Protein AF-A0A518D118-F1 (afdb_monomer)

Sequence (179 aa):
MVEEAKLERSESGLRPAGAGWFVVNLAEAHWNSCEGAGRWCSFEGTAAEARFGEVGINVHVLEPGERNCQYHAEDAQESFLVLSGSCTLIVEGAERALVAGDFFHCPAWTRHVLVGSGTGPCAIVMVGARRPEIEIDYPVDRVALSHGAGVTQRTSDPKVAYADFPAVVPAPSPWPLAD

Mean predicted aligned error: 2.88 Å

pLDDT: mean 96.74, std 4.05, range [57.34, 98.88]

Foldseek 3Di:
DFDEFDWDDDPAATAGPAAGHYDDDLQHAWKKDFVLQAMKGQSADPDPRRDDAWKTKMKGKAFALRKNAAFKFKQWWKKKAWQAAWKWKQWPLDTDIDGHGDIDTGHGRITIIIGGHDHGMIIMMMMITDDPDMFMKFDDHPSCVVSVRGDPDIDRDVCNGCVPTGDMDIDYRCPPPDD

Nearest PDB structures (foldseek):
  7zvm-assembly1_A-2  TM=7.645E-01  e=6.641E-06  Thermococcus barophilus
  5fpz-assembly1_A-2  TM=7.756E-01  e=2.914E-05  Yersinia enterocolitica subsp. enterocolitica 8081
  4e2q-assembly1_B  TM=7.833E-01  e=5.039E-05  Arabidopsis thaliana
  1sfn-assembly1_A  TM=8.884E-01  e=2.907E-04  Deinococcus radiodurans
  5fpx-assembly1_A  TM=7.278E-01  e=4.047E-05  Yersinia enterocolitica subsp. enterocolitica 8081

Structure (mmCIF, N/CA/C/O backbone):
data_AF-A0A518D118-F1
#
_entry.id   AF-A0A518D118-F1
#
loop_
_atom_site.group_PDB
_atom_site.id
_atom_site.type_symbol
_atom_site.label_atom_id
_atom_site.label_alt_id
_atom_site.label_comp_id
_atom_site.label_asym_id
_atom_site.label_entity_id
_atom_site.label_seq_id
_atom_site.pdbx_PDB_ins_code
_atom_site.Cartn_x
_atom_site.Cartn_y
_atom_site.Cartn_z
_atom_site.occupancy
_atom_site.B_iso_or_equiv
_atom_site.auth_seq_id
_atom_site.auth_comp_id
_atom_site.auth_asym_id
_atom_site.auth_atom_id
_atom_site.pdbx_PDB_model_num
ATOM 1 N N . MET A 1 1 ? 16.116 -14.759 -25.331 1.00 86.94 1 MET A N 1
ATOM 2 C CA . MET A 1 1 ? 15.825 -15.027 -23.905 1.00 86.94 1 MET A CA 1
ATOM 3 C C . MET A 1 1 ? 15.399 -13.709 -23.277 1.00 86.94 1 MET A C 1
ATOM 5 O O . MET A 1 1 ? 15.656 -12.685 -23.896 1.00 86.94 1 MET A O 1
ATOM 9 N N . VAL A 1 2 ? 14.699 -13.712 -22.142 1.00 92.56 2 VAL A N 1
ATOM 10 C CA . VAL A 1 2 ? 14.400 -12.453 -21.436 1.00 92.56 2 VAL A CA 1
ATOM 11 C C . VAL A 1 2 ? 15.641 -12.067 -20.633 1.00 92.56 2 VAL A C 1
ATOM 13 O O . VAL A 1 2 ? 16.206 -12.922 -19.953 1.00 92.56 2 VAL A O 1
ATOM 16 N N . GLU A 1 3 ? 16.085 -10.819 -20.755 1.00 96.88 3 GLU A N 1
ATOM 17 C CA . GLU A 1 3 ? 17.286 -10.309 -20.081 1.00 96.88 3 GLU A CA 1
ATOM 18 C C . GLU A 1 3 ? 17.018 -9.996 -18.601 1.00 96.88 3 GLU A C 1
ATOM 20 O O . GLU A 1 3 ? 15.898 -9.630 -18.227 1.00 96.88 3 GLU A O 1
ATOM 25 N N . GLU A 1 4 ? 18.054 -10.135 -17.771 1.00 97.81 4 GLU A N 1
ATOM 26 C CA . GLU A 1 4 ? 18.021 -9.721 -16.365 1.00 97.81 4 GLU A CA 1
ATOM 27 C C . GLU A 1 4 ? 18.167 -8.195 -16.267 1.00 97.81 4 GLU A C 1
ATOM 29 O O . GLU A 1 4 ? 19.096 -7.605 -16.828 1.00 97.81 4 GLU A O 1
ATOM 34 N N . ALA A 1 5 ? 17.259 -7.541 -15.547 1.00 97.56 5 ALA A N 1
ATOM 35 C CA . ALA A 1 5 ? 17.338 -6.119 -15.266 1.00 97.56 5 ALA A CA 1
ATOM 36 C C . ALA A 1 5 ? 18.444 -5.849 -14.240 1.00 97.56 5 ALA A C 1
ATOM 38 O O . ALA A 1 5 ? 18.490 -6.437 -13.159 1.00 97.56 5 ALA A O 1
ATOM 39 N N . LYS A 1 6 ? 19.313 -4.881 -14.538 1.00 97.38 6 LYS A N 1
ATOM 40 C CA . LYS A 1 6 ? 20.298 -4.396 -13.568 1.00 97.38 6 LYS A CA 1
ATOM 41 C C . LYS A 1 6 ? 19.585 -3.709 -12.400 1.00 97.38 6 LYS A C 1
ATOM 43 O O . LYS A 1 6 ? 18.767 -2.817 -12.619 1.00 97.38 6 LYS A O 1
ATOM 48 N N . LEU A 1 7 ? 19.966 -4.051 -11.170 1.00 98.25 7 LEU A N 1
ATOM 49 C CA . LEU A 1 7 ? 19.567 -3.297 -9.982 1.00 98.25 7 LEU A CA 1
ATOM 50 C C . LEU A 1 7 ? 20.497 -2.099 -9.759 1.00 98.25 7 LEU A C 1
ATOM 52 O O . LEU A 1 7 ? 21.722 -2.204 -9.870 1.00 98.25 7 LEU A O 1
ATOM 56 N N . GLU A 1 8 ? 19.912 -0.959 -9.409 1.00 97.25 8 GLU A N 1
ATOM 57 C CA . GLU A 1 8 ? 20.628 0.241 -8.988 1.00 97.25 8 GLU A CA 1
ATOM 58 C C . GLU A 1 8 ? 20.360 0.564 -7.517 1.00 97.25 8 GLU A C 1
ATOM 60 O O . GLU A 1 8 ? 19.281 0.309 -6.981 1.00 97.25 8 GLU A O 1
ATOM 65 N N . ARG A 1 9 ? 21.370 1.138 -6.859 1.00 97.50 9 ARG A N 1
ATOM 66 C CA . ARG A 1 9 ? 21.279 1.616 -5.479 1.00 97.50 9 ARG A CA 1
ATOM 67 C C . ARG A 1 9 ? 20.678 3.022 -5.476 1.00 97.50 9 ARG A C 1
ATOM 69 O O . ARG A 1 9 ? 21.292 3.954 -5.984 1.00 97.50 9 ARG A O 1
ATOM 76 N N . SER A 1 10 ? 19.513 3.156 -4.860 1.00 94.62 10 SER A N 1
ATOM 77 C CA . SER A 1 10 ? 18.932 4.431 -4.431 1.00 94.62 10 SER A CA 1
ATOM 78 C C . SER A 1 10 ? 19.362 4.768 -2.996 1.00 94.62 10 SER A C 1
ATOM 80 O O . SER A 1 10 ? 20.057 3.984 -2.347 1.00 94.62 10 SER A O 1
ATOM 82 N N . GLU A 1 11 ? 18.916 5.906 -2.466 1.00 94.06 11 GLU A N 1
ATOM 83 C CA . GLU A 1 11 ? 19.184 6.288 -1.073 1.00 94.06 11 GLU A CA 1
ATOM 84 C C . GLU A 1 11 ? 18.588 5.325 -0.031 1.00 94.06 11 GLU A C 1
ATOM 86 O O . GLU A 1 11 ? 19.129 5.208 1.066 1.00 94.06 11 GLU A O 1
ATOM 91 N N . SER A 1 12 ? 17.518 4.604 -0.381 1.00 97.00 12 SER A N 1
ATOM 92 C CA . SER A 1 12 ? 16.770 3.737 0.536 1.00 97.00 12 SER A CA 1
ATOM 93 C C . SER A 1 12 ? 16.665 2.276 0.085 1.00 97.00 12 SER A C 1
ATOM 95 O O . SER A 1 12 ? 15.811 1.544 0.578 1.00 97.00 12 SER A O 1
ATOM 97 N N . GLY A 1 13 ? 17.527 1.833 -0.839 1.00 97.81 13 GLY A N 1
ATOM 98 C CA . GLY A 1 13 ? 17.620 0.426 -1.250 1.00 97.81 13 GLY A CA 1
ATOM 99 C C . GLY A 1 13 ? 17.791 0.212 -2.753 1.00 97.81 13 GLY A C 1
ATOM 100 O O . GLY A 1 13 ? 18.104 1.138 -3.503 1.00 97.81 13 GLY A O 1
ATOM 101 N N . LEU A 1 14 ? 17.631 -1.030 -3.194 1.00 98.44 14 LEU A N 1
ATOM 102 C CA . LEU A 1 14 ? 17.787 -1.481 -4.573 1.00 98.44 14 LEU A CA 1
ATOM 103 C C . LEU A 1 14 ? 16.463 -1.411 -5.342 1.00 98.44 14 LEU A C 1
ATOM 105 O O . LEU A 1 14 ? 15.411 -1.780 -4.825 1.00 98.44 14 LEU A O 1
ATOM 109 N N . ARG A 1 15 ? 16.525 -0.989 -6.603 1.00 97.62 15 ARG A N 1
ATOM 110 C CA . ARG A 1 15 ? 15.390 -1.000 -7.541 1.00 97.62 15 ARG A CA 1
ATOM 111 C C . ARG A 1 15 ? 15.872 -1.337 -8.957 1.00 97.62 15 ARG A C 1
ATOM 113 O O . ARG A 1 15 ? 17.053 -1.110 -9.241 1.00 97.62 15 ARG A O 1
ATOM 120 N N . PRO A 1 16 ? 15.022 -1.874 -9.846 1.00 97.75 16 PRO A N 1
ATOM 121 C CA . PRO A 1 16 ? 15.407 -2.123 -11.232 1.00 97.75 16 PRO A CA 1
ATOM 122 C C . PRO A 1 16 ? 15.686 -0.808 -11.970 1.00 97.75 16 PRO A C 1
ATOM 124 O O . PRO A 1 16 ? 14.936 0.160 -11.851 1.00 97.75 16 PRO A O 1
ATOM 127 N N . ALA A 1 17 ? 16.768 -0.778 -12.748 1.00 96.19 17 ALA A N 1
ATOM 128 C CA . ALA A 1 17 ? 17.150 0.378 -13.559 1.00 96.19 17 ALA A CA 1
ATOM 129 C C . ALA A 1 17 ? 16.385 0.459 -14.895 1.00 96.19 17 ALA A C 1
ATOM 131 O O . ALA A 1 17 ? 16.408 1.498 -15.548 1.00 96.19 17 ALA A O 1
ATOM 132 N N . GLY A 1 18 ? 15.728 -0.626 -15.317 1.00 95.38 18 GLY A N 1
ATOM 133 C CA . GLY A 1 18 ? 15.019 -0.710 -16.592 1.00 95.38 18 GLY A CA 1
ATOM 134 C C . GLY A 1 18 ? 14.241 -2.018 -16.744 1.00 95.38 18 GLY A C 1
ATOM 135 O O . GLY A 1 18 ? 13.994 -2.715 -15.759 1.00 95.38 18 GLY A O 1
ATOM 136 N N . ALA A 1 19 ? 13.879 -2.354 -17.982 1.00 94.31 19 ALA A N 1
ATOM 137 C CA . ALA A 1 19 ? 13.165 -3.588 -18.308 1.00 94.31 19 ALA A CA 1
ATOM 138 C C . ALA A 1 19 ? 13.999 -4.857 -18.042 1.00 94.31 19 ALA A C 1
ATOM 140 O O . ALA A 1 19 ? 15.225 -4.842 -18.149 1.00 94.31 19 ALA A O 1
ATOM 141 N N . GLY A 1 20 ? 13.314 -5.972 -17.774 1.00 95.62 20 GLY A N 1
ATOM 142 C CA . GLY A 1 20 ? 13.911 -7.297 -17.568 1.00 95.62 20 GLY A CA 1
ATOM 143 C C . GLY A 1 20 ? 13.367 -7.998 -16.321 1.00 95.62 20 GLY A C 1
ATOM 144 O O . GLY A 1 20 ? 12.554 -7.435 -15.589 1.00 95.62 20 GLY A O 1
ATOM 145 N N . TRP A 1 21 ? 13.800 -9.237 -16.083 1.00 97.12 21 TRP A N 1
ATOM 146 C CA . TRP A 1 21 ? 13.509 -9.950 -14.829 1.00 97.12 21 TRP A CA 1
ATOM 147 C C . TRP A 1 21 ? 14.574 -9.633 -13.774 1.00 97.12 21 TRP A C 1
ATOM 149 O O . TRP A 1 21 ? 15.698 -9.309 -14.124 1.00 97.12 21 TRP A O 1
ATOM 159 N N . PHE A 1 22 ? 14.253 -9.718 -12.485 1.00 97.75 22 PHE A N 1
ATOM 160 C CA . PHE A 1 22 ? 15.230 -9.529 -11.407 1.00 97.75 22 PHE A CA 1
ATOM 161 C C . PHE A 1 22 ? 14.800 -10.277 -10.145 1.00 97.75 22 PHE A C 1
ATOM 163 O O . PHE A 1 22 ? 13.640 -10.665 -10.001 1.00 97.75 22 PHE A O 1
ATOM 170 N N . VAL A 1 23 ? 15.736 -10.443 -9.212 1.00 98.19 23 VAL A N 1
ATOM 171 C CA . VAL A 1 23 ? 15.472 -10.922 -7.852 1.00 98.19 23 VAL A CA 1
ATOM 172 C C . VAL A 1 23 ? 16.015 -9.889 -6.871 1.00 98.19 23 VAL A C 1
ATOM 174 O O . VAL A 1 23 ? 17.173 -9.494 -6.964 1.00 98.19 23 VAL A O 1
ATOM 177 N N . VAL A 1 24 ? 15.187 -9.452 -5.923 1.00 98.19 24 VAL A N 1
ATOM 178 C CA . VAL A 1 24 ? 15.598 -8.541 -4.848 1.00 98.19 24 VAL A CA 1
ATOM 179 C C . VAL A 1 24 ? 14.969 -8.985 -3.533 1.00 98.19 24 VAL A C 1
ATOM 181 O O . VAL A 1 24 ? 13.802 -9.376 -3.493 1.00 98.19 24 VAL A O 1
ATOM 184 N N . ASN A 1 25 ? 15.746 -8.956 -2.450 1.00 98.06 25 ASN A N 1
ATOM 185 C CA . ASN A 1 25 ? 15.221 -9.216 -1.118 1.00 98.06 25 ASN A CA 1
ATOM 186 C C . ASN A 1 25 ? 14.500 -7.971 -0.586 1.00 98.06 25 ASN A C 1
ATOM 188 O O . ASN A 1 25 ? 14.975 -6.851 -0.761 1.00 98.06 25 ASN A O 1
ATOM 192 N N . LEU A 1 26 ? 13.389 -8.162 0.123 1.00 97.50 26 LEU A N 1
ATOM 193 C CA . LEU A 1 26 ? 12.610 -7.072 0.708 1.00 97.50 26 LEU A CA 1
ATOM 194 C C . LEU A 1 26 ? 13.428 -6.194 1.682 1.00 97.50 26 LEU A C 1
ATOM 196 O O . LEU A 1 26 ? 13.213 -4.985 1.739 1.00 97.50 26 LEU A O 1
ATOM 200 N N . ALA A 1 27 ? 14.407 -6.783 2.381 1.00 97.75 27 ALA A N 1
ATOM 201 C CA . ALA A 1 27 ? 15.338 -6.075 3.261 1.00 97.75 27 ALA A CA 1
ATOM 202 C C . ALA A 1 27 ? 16.306 -5.142 2.512 1.00 97.75 27 ALA A C 1
ATOM 204 O O . ALA A 1 27 ? 16.834 -4.198 3.097 1.00 97.75 27 ALA A O 1
ATOM 205 N N . GLU A 1 28 ? 16.552 -5.407 1.228 1.00 98.31 28 GLU A N 1
ATOM 206 C CA . GLU A 1 28 ? 17.493 -4.656 0.393 1.00 98.31 28 GLU A CA 1
ATOM 207 C C . GLU A 1 28 ? 16.798 -3.747 -0.622 1.00 98.31 28 GLU A C 1
ATOM 209 O O . GLU A 1 28 ? 17.456 -2.881 -1.195 1.00 98.31 28 GLU A O 1
ATOM 214 N N . ALA A 1 29 ? 15.502 -3.948 -0.873 1.00 98.38 29 ALA A N 1
ATOM 215 C CA . ALA A 1 29 ? 14.725 -3.209 -1.860 1.00 98.38 29 ALA A CA 1
ATOM 216 C C . ALA A 1 29 ? 14.533 -1.734 -1.468 1.00 98.38 29 ALA A C 1
ATOM 218 O O . ALA A 1 29 ? 14.679 -1.363 -0.310 1.00 98.38 29 ALA A O 1
ATOM 219 N N . HIS A 1 30 ? 14.227 -0.879 -2.442 1.00 98.38 30 HIS A N 1
ATOM 220 C CA . HIS A 1 30 ? 13.909 0.530 -2.217 1.00 98.38 30 HIS A CA 1
ATOM 221 C C . HIS A 1 30 ? 12.557 0.689 -1.510 1.00 98.38 30 HIS A C 1
ATOM 223 O O . HIS A 1 30 ? 11.552 0.125 -1.951 1.00 98.38 30 HIS A O 1
ATOM 229 N N . TRP A 1 31 ? 12.530 1.517 -0.466 1.00 98.56 31 TRP A N 1
ATOM 230 C CA . TRP A 1 31 ? 11.329 1.833 0.305 1.00 98.56 31 TRP A CA 1
ATOM 231 C C . TRP A 1 31 ? 11.042 3.332 0.337 1.00 98.56 31 TRP A C 1
ATOM 233 O O . TRP A 1 31 ? 11.952 4.170 0.382 1.00 98.56 31 TRP A O 1
ATOM 243 N N . ASN A 1 32 ? 9.751 3.641 0.386 1.00 98.25 32 ASN A N 1
ATOM 244 C CA . ASN A 1 32 ? 9.210 4.970 0.628 1.00 98.25 32 ASN A CA 1
ATOM 245 C C . ASN A 1 32 ? 8.372 4.966 1.906 1.00 98.25 32 ASN A C 1
ATOM 247 O O . ASN A 1 32 ? 7.924 3.916 2.362 1.00 98.25 32 ASN A O 1
ATOM 251 N N . SER A 1 33 ? 8.156 6.146 2.470 1.00 98.06 33 SER A N 1
ATOM 252 C CA . SER A 1 33 ? 7.261 6.376 3.597 1.00 98.06 33 SER A CA 1
ATOM 253 C C . SER A 1 33 ? 6.492 7.677 3.432 1.00 98.06 33 SER A C 1
ATOM 255 O O . SER A 1 33 ? 6.959 8.607 2.771 1.00 98.06 33 SER A O 1
ATOM 257 N N . CYS A 1 34 ? 5.330 7.745 4.064 1.00 97.75 34 CYS A N 1
ATOM 258 C CA . CYS A 1 34 ? 4.539 8.956 4.210 1.00 97.75 34 CYS A CA 1
ATOM 259 C C . CYS A 1 34 ? 3.998 8.970 5.641 1.00 97.75 34 CYS A C 1
ATOM 261 O O . CYS A 1 34 ? 3.492 7.956 6.121 1.00 97.75 34 CYS A O 1
ATOM 263 N N . GLU A 1 35 ? 4.143 10.094 6.341 1.00 97.06 35 GLU A N 1
ATOM 264 C CA . GLU A 1 35 ? 3.687 10.214 7.727 1.00 97.06 35 GLU A CA 1
ATOM 265 C C . GLU A 1 35 ? 2.180 9.916 7.838 1.00 97.06 35 GLU A C 1
ATOM 267 O O . GLU A 1 35 ? 1.360 10.505 7.132 1.00 97.06 35 GLU A O 1
ATOM 272 N N . GLY A 1 36 ? 1.812 8.974 8.714 1.00 96.69 36 GLY A N 1
ATOM 273 C CA . GLY A 1 36 ? 0.426 8.534 8.897 1.00 96.69 36 GLY A CA 1
ATOM 274 C C . GLY A 1 36 ? -0.074 7.549 7.834 1.00 96.69 36 GLY A C 1
ATOM 275 O O . GLY A 1 36 ? -1.228 7.116 7.906 1.00 96.69 36 GLY A O 1
ATOM 276 N N . ALA A 1 37 ? 0.774 7.193 6.867 1.00 97.38 37 ALA A N 1
ATOM 277 C CA . ALA A 1 37 ? 0.481 6.223 5.823 1.00 97.38 37 ALA A CA 1
ATOM 278 C C . ALA A 1 37 ? 1.566 5.144 5.671 1.00 97.38 37 ALA A C 1
ATOM 280 O O . ALA A 1 37 ? 1.647 4.482 4.637 1.00 97.38 37 ALA A O 1
ATOM 281 N N . GLY A 1 38 ? 2.395 4.945 6.697 1.00 97.56 38 GLY A N 1
ATOM 282 C CA . GLY A 1 38 ? 3.350 3.848 6.779 1.00 97.56 38 GLY A CA 1
ATOM 283 C C . GLY A 1 38 ? 4.458 3.883 5.734 1.00 97.56 38 GLY A C 1
ATOM 284 O O . GLY A 1 38 ? 4.838 4.932 5.201 1.00 97.56 38 GLY A O 1
ATOM 285 N N . ARG A 1 39 ? 5.022 2.701 5.472 1.00 98.38 39 ARG A N 1
ATOM 286 C CA . ARG A 1 39 ? 6.124 2.490 4.524 1.00 98.38 39 ARG A CA 1
ATOM 287 C C . ARG A 1 39 ? 5.742 1.457 3.484 1.00 98.38 39 ARG A C 1
ATOM 289 O O . ARG A 1 39 ? 5.098 0.473 3.823 1.00 98.38 39 ARG A O 1
ATOM 296 N N . TRP A 1 40 ? 6.197 1.614 2.248 1.00 98.62 40 TRP A N 1
ATOM 297 C CA . TRP A 1 40 ? 5.943 0.622 1.206 1.00 98.62 40 TRP A CA 1
ATOM 298 C C . TRP A 1 40 ? 7.121 0.426 0.256 1.00 98.62 40 TRP A C 1
ATOM 300 O O . TRP A 1 40 ? 7.922 1.333 0.007 1.00 98.62 40 TRP A O 1
ATOM 310 N N . CYS A 1 41 ? 7.186 -0.777 -0.305 1.00 98.50 41 CYS A N 1
ATOM 311 C CA . CYS A 1 41 ? 8.082 -1.158 -1.386 1.00 98.50 41 CYS A CA 1
ATOM 312 C C . CYS A 1 41 ? 7.245 -1.629 -2.579 1.00 98.50 41 CYS A C 1
ATOM 314 O O . CYS A 1 41 ? 6.539 -2.630 -2.472 1.00 98.50 41 CYS A O 1
ATOM 316 N N . SER A 1 42 ? 7.319 -0.920 -3.710 1.00 97.50 42 SER A N 1
ATOM 317 C CA . SER A 1 42 ? 6.616 -1.286 -4.952 1.00 97.50 42 SER A CA 1
ATOM 318 C C . SER A 1 42 ? 7.415 -2.214 -5.866 1.00 97.50 42 SER A C 1
ATOM 320 O O . SER A 1 42 ? 6.903 -2.627 -6.899 1.00 97.50 42 SER A O 1
ATOM 322 N N . PHE A 1 43 ? 8.686 -2.481 -5.544 1.00 97.81 43 PHE A N 1
ATOM 323 C CA . PHE A 1 43 ? 9.658 -3.188 -6.395 1.00 97.81 43 PHE A CA 1
ATOM 324 C C . PHE A 1 43 ? 9.932 -2.550 -7.777 1.00 97.81 43 PHE A C 1
ATOM 326 O O . PHE A 1 43 ? 10.822 -3.013 -8.487 1.00 97.81 43 PHE A O 1
ATOM 333 N N . GLU A 1 44 ? 9.218 -1.487 -8.158 1.00 97.00 44 GLU A N 1
ATOM 334 C CA . GLU A 1 44 ? 9.361 -0.784 -9.437 1.00 97.00 44 GLU A CA 1
ATOM 335 C C . GLU A 1 44 ? 10.526 0.224 -9.418 1.00 97.00 44 GLU A C 1
ATOM 337 O O . GLU A 1 44 ? 10.905 0.777 -8.380 1.00 97.00 44 GLU A O 1
ATOM 342 N N . GLY A 1 45 ? 11.086 0.488 -10.600 1.00 94.50 45 GLY A N 1
ATOM 343 C CA . GLY A 1 45 ? 12.056 1.561 -10.822 1.00 94.50 45 GLY A CA 1
ATOM 344 C C . GLY A 1 45 ? 11.392 2.890 -11.197 1.00 94.50 45 GLY A C 1
ATOM 345 O O . GLY A 1 45 ? 10.183 2.976 -11.394 1.00 94.50 45 GLY A O 1
ATOM 346 N N . THR A 1 46 ? 12.193 3.950 -11.331 1.00 92.50 46 THR A N 1
ATOM 347 C CA . THR A 1 46 ? 11.697 5.273 -11.766 1.00 92.50 46 THR A CA 1
ATOM 348 C C . THR A 1 46 ? 11.547 5.398 -13.279 1.00 92.50 46 THR A C 1
ATOM 350 O O . THR A 1 46 ? 10.829 6.277 -13.751 1.00 92.50 46 THR A O 1
ATOM 353 N N . ALA A 1 47 ? 12.252 4.560 -14.040 1.00 91.25 47 ALA A N 1
ATOM 354 C CA . ALA A 1 47 ? 12.129 4.508 -15.490 1.00 91.25 47 ALA A CA 1
ATOM 355 C C . ALA A 1 47 ? 10.778 3.886 -15.881 1.00 91.25 47 ALA A C 1
ATOM 357 O O . ALA A 1 47 ? 10.292 2.979 -15.203 1.00 91.25 47 ALA A O 1
ATOM 358 N N . ALA A 1 48 ? 10.159 4.357 -16.965 1.00 90.75 48 ALA A N 1
ATOM 359 C CA . ALA A 1 48 ? 8.828 3.896 -17.370 1.00 90.75 48 ALA A CA 1
ATOM 360 C C . ALA A 1 48 ? 8.812 2.388 -17.674 1.00 90.75 48 ALA A C 1
ATOM 362 O O . ALA A 1 48 ? 7.879 1.681 -17.307 1.00 90.75 48 ALA A O 1
ATOM 363 N N . GLU A 1 49 ? 9.884 1.895 -18.283 1.00 91.19 49 GLU A N 1
ATOM 364 C CA . GLU A 1 49 ? 10.131 0.492 -18.601 1.00 91.19 49 GLU A CA 1
ATOM 365 C C . GLU A 1 49 ? 10.436 -0.386 -17.374 1.00 91.19 49 GLU A C 1
ATOM 367 O O . GLU A 1 49 ? 10.428 -1.609 -17.488 1.00 91.19 49 GLU A O 1
ATOM 372 N N . ALA A 1 50 ? 10.705 0.224 -16.214 1.00 93.50 50 ALA A N 1
ATOM 373 C CA . ALA A 1 50 ? 10.912 -0.460 -14.939 1.00 93.50 50 ALA A CA 1
ATOM 374 C C . ALA A 1 50 ? 9.621 -0.558 -14.101 1.00 93.50 50 ALA A C 1
ATOM 376 O O . ALA A 1 50 ? 9.661 -1.038 -12.965 1.00 93.50 50 ALA A O 1
ATOM 377 N N . ARG A 1 51 ? 8.485 -0.090 -14.643 1.00 93.88 51 ARG A N 1
ATOM 378 C CA . ARG A 1 51 ? 7.152 -0.270 -14.058 1.00 93.88 51 ARG A CA 1
ATOM 379 C C . ARG A 1 51 ? 6.494 -1.530 -14.600 1.00 93.88 51 ARG A C 1
ATOM 381 O O . ARG A 1 51 ? 6.650 -1.871 -15.772 1.00 93.88 51 ARG A O 1
ATOM 388 N N . PHE A 1 52 ? 5.718 -2.208 -13.765 1.00 94.88 52 PHE A N 1
ATOM 389 C CA . PHE A 1 52 ? 5.006 -3.408 -14.185 1.00 94.88 52 PHE A CA 1
ATOM 390 C C . PHE A 1 52 ? 3.751 -3.023 -14.963 1.00 94.88 52 PHE A C 1
ATOM 392 O O . PHE A 1 52 ? 3.001 -2.148 -14.539 1.00 94.88 52 PHE A O 1
ATOM 399 N N . GLY A 1 53 ? 3.535 -3.652 -16.120 1.00 93.12 53 GLY A N 1
ATOM 400 C CA . GLY A 1 53 ? 2.449 -3.277 -17.032 1.00 93.12 53 GLY A CA 1
ATOM 401 C C . GLY A 1 53 ? 1.081 -3.854 -16.663 1.00 93.12 53 GLY A C 1
ATOM 402 O O . GLY A 1 53 ? 0.070 -3.207 -16.908 1.00 93.12 53 GLY A O 1
ATOM 403 N N . GLU A 1 54 ? 1.042 -5.053 -16.078 1.00 94.75 54 GLU A N 1
ATOM 404 C CA . GLU A 1 54 ? -0.208 -5.804 -15.871 1.00 94.75 54 GLU A CA 1
ATOM 405 C C . GLU A 1 54 ? -0.781 -5.638 -14.462 1.00 94.75 54 GLU A C 1
ATOM 407 O O . GLU A 1 54 ? -1.993 -5.516 -14.286 1.00 94.75 54 GLU A O 1
ATOM 412 N N . VAL A 1 55 ? 0.088 -5.607 -13.453 1.00 96.88 55 VAL A N 1
ATOM 413 C CA . VAL A 1 55 ? -0.298 -5.469 -12.047 1.00 96.88 55 VAL A CA 1
ATOM 414 C C . VAL A 1 55 ? 0.655 -4.531 -11.326 1.00 96.88 55 VAL A C 1
ATOM 416 O O . VAL A 1 55 ? 1.853 -4.517 -11.600 1.00 96.88 55 VAL A O 1
ATOM 419 N N . GLY A 1 56 ? 0.130 -3.756 -10.385 1.00 96.62 56 GLY A N 1
ATOM 420 C CA . GLY A 1 56 ? 0.932 -3.203 -9.305 1.00 96.62 56 GLY A CA 1
ATOM 421 C C . GLY A 1 56 ? 1.015 -4.239 -8.192 1.00 96.62 56 GLY A C 1
ATOM 422 O O . GLY A 1 56 ? 0.002 -4.840 -7.847 1.00 96.62 56 GLY A O 1
ATOM 423 N N . ILE A 1 57 ? 2.200 -4.443 -7.629 1.00 98.00 57 ILE A N 1
ATOM 424 C CA . ILE A 1 57 ? 2.389 -5.228 -6.409 1.00 98.00 57 ILE A CA 1
ATOM 425 C C . ILE A 1 57 ? 3.265 -4.431 -5.455 1.00 98.00 57 ILE A C 1
ATOM 427 O O . ILE A 1 57 ? 4.250 -3.823 -5.869 1.00 98.00 57 ILE A O 1
ATOM 431 N N . ASN A 1 58 ? 2.905 -4.407 -4.180 1.00 98.50 58 ASN A N 1
ATOM 432 C CA . ASN A 1 58 ? 3.735 -3.809 -3.151 1.00 98.50 58 ASN A CA 1
ATOM 433 C C . ASN A 1 58 ? 3.630 -4.579 -1.834 1.00 98.50 58 ASN A C 1
ATOM 435 O O . ASN A 1 58 ? 2.682 -5.333 -1.610 1.00 98.50 58 ASN A O 1
ATOM 439 N N . VAL A 1 59 ? 4.626 -4.381 -0.974 1.00 98.75 59 VAL A N 1
ATOM 440 C CA . VAL A 1 59 ? 4.506 -4.669 0.457 1.00 98.75 59 VAL A CA 1
ATOM 441 C C . VAL A 1 59 ? 4.362 -3.340 1.177 1.00 98.75 59 VAL A C 1
ATOM 443 O O . VAL A 1 59 ? 5.237 -2.483 1.045 1.00 98.75 59 VAL A O 1
ATOM 446 N N . HIS A 1 60 ? 3.291 -3.190 1.949 1.00 98.69 60 HIS A N 1
ATOM 447 C CA . HIS A 1 60 ? 3.020 -2.027 2.790 1.00 98.69 60 HIS A CA 1
ATOM 448 C C . HIS A 1 60 ? 3.131 -2.430 4.259 1.00 98.69 60 HIS A C 1
ATOM 450 O O . HIS A 1 60 ? 2.592 -3.457 4.663 1.00 98.69 60 HIS A O 1
ATOM 456 N N . VAL A 1 61 ? 3.828 -1.628 5.055 1.00 98.62 61 VAL A N 1
ATOM 457 C CA . VAL A 1 61 ? 3.962 -1.780 6.503 1.00 98.62 61 VAL A CA 1
ATOM 458 C C . VAL A 1 61 ? 3.299 -0.590 7.184 1.00 98.62 61 VAL A C 1
ATOM 460 O O . VAL A 1 61 ? 3.691 0.550 6.928 1.00 98.62 61 VAL A O 1
ATOM 463 N N . LEU A 1 62 ? 2.301 -0.863 8.023 1.00 98.62 62 LEU A N 1
ATOM 464 C CA . LEU A 1 62 ? 1.518 0.133 8.758 1.00 98.62 62 LEU A CA 1
ATOM 465 C C . LEU A 1 62 ? 1.761 -0.008 10.260 1.00 98.62 62 LEU A C 1
ATOM 467 O O . LEU A 1 62 ? 1.561 -1.092 10.810 1.00 98.62 62 LEU A O 1
ATOM 471 N N . GLU A 1 63 ? 2.131 1.079 10.926 1.00 98.12 63 GLU A N 1
ATOM 472 C CA . GLU A 1 63 ? 2.060 1.170 12.384 1.00 98.12 63 GLU A CA 1
ATOM 473 C C . GLU A 1 63 ? 0.594 1.295 12.852 1.00 98.12 63 GLU A C 1
ATOM 475 O O . GLU A 1 63 ? -0.290 1.651 12.060 1.00 98.12 63 GLU A O 1
ATOM 480 N N . PRO A 1 64 ? 0.289 1.026 14.138 1.00 98.19 64 PRO A N 1
ATOM 481 C CA . PRO A 1 64 ? -1.055 1.216 14.672 1.00 98.19 64 PRO A CA 1
ATOM 482 C C . PRO A 1 64 ? -1.600 2.633 14.418 1.00 98.19 64 PRO A C 1
ATOM 484 O O . PRO A 1 64 ? -1.011 3.627 14.841 1.00 98.19 64 PRO A O 1
ATOM 487 N N . GLY A 1 65 ? -2.753 2.717 13.749 1.00 98.25 65 GLY A N 1
ATOM 488 C CA . GLY A 1 65 ? -3.419 3.967 13.368 1.00 98.25 65 GLY A CA 1
ATOM 489 C C . GLY A 1 65 ? -3.008 4.543 12.007 1.00 98.25 65 GLY A C 1
ATOM 490 O O . GLY A 1 65 ? -3.661 5.470 11.531 1.00 98.25 65 GLY A O 1
ATOM 491 N N . GLU A 1 66 ? -1.974 4.009 11.352 1.00 98.44 66 GLU A N 1
ATOM 492 C CA . GLU A 1 66 ? -1.620 4.410 9.987 1.00 98.44 66 GLU A CA 1
ATOM 493 C C . GLU A 1 66 ? -2.515 3.730 8.953 1.00 98.44 66 GLU A C 1
ATOM 495 O O . GLU A 1 66 ? -2.923 2.584 9.127 1.00 98.44 66 GLU A O 1
ATOM 500 N N . ARG A 1 67 ? -2.786 4.410 7.839 1.00 97.81 67 ARG A N 1
ATOM 501 C CA . ARG A 1 67 ? -3.644 3.909 6.752 1.00 97.81 67 ARG A CA 1
ATOM 502 C C . ARG A 1 67 ? -2.855 3.665 5.474 1.00 97.81 67 ARG A C 1
ATOM 504 O O . ARG A 1 67 ? -1.987 4.456 5.133 1.00 97.81 67 ARG A O 1
ATOM 511 N N . ASN A 1 68 ? -3.175 2.628 4.710 1.00 97.69 68 ASN A N 1
ATOM 512 C CA . ASN A 1 68 ? -2.465 2.397 3.446 1.00 97.69 68 ASN A CA 1
ATOM 513 C C . ASN A 1 68 ? -2.787 3.450 2.371 1.00 97.69 68 ASN A C 1
ATOM 515 O O . ASN A 1 68 ? -1.950 3.752 1.523 1.00 97.69 68 ASN A O 1
ATOM 519 N N . CYS A 1 69 ? -4.004 3.996 2.391 1.00 97.12 69 CYS A N 1
ATOM 520 C CA . CYS A 1 69 ? -4.519 4.920 1.387 1.00 97.12 69 CYS A CA 1
ATOM 521 C C . CYS A 1 69 ? -5.716 5.719 1.934 1.00 97.12 69 CYS A C 1
ATOM 523 O O . CYS A 1 69 ? -6.041 5.636 3.119 1.00 97.12 69 CYS A O 1
ATOM 525 N N . GLN A 1 70 ? -6.365 6.513 1.082 1.00 98.06 70 GLN A N 1
ATOM 526 C CA . GLN A 1 70 ? -7.700 7.033 1.372 1.00 98.06 70 GLN A CA 1
ATOM 527 C C . GLN A 1 70 ? -8.759 5.986 1.025 1.00 98.06 70 GLN A C 1
ATOM 529 O O . GLN A 1 70 ? -8.619 5.281 0.031 1.00 98.06 70 GLN A O 1
ATOM 534 N N . TYR A 1 71 ? -9.840 5.928 1.800 1.00 98.75 71 TYR A N 1
ATOM 535 C CA . TYR A 1 71 ? -11.001 5.087 1.517 1.00 98.75 71 TYR A CA 1
ATOM 536 C C . TYR A 1 71 ? -11.562 5.376 0.131 1.00 98.75 71 TYR A C 1
ATOM 538 O O . TYR A 1 71 ? -11.967 6.505 -0.169 1.00 98.75 71 TYR A O 1
ATOM 546 N N . HIS A 1 72 ? -11.560 4.348 -0.709 1.00 98.69 72 HIS A N 1
ATOM 547 C CA . HIS A 1 72 ? -11.876 4.471 -2.122 1.00 98.69 72 HIS A CA 1
ATOM 548 C C . HIS A 1 72 ? -12.448 3.171 -2.681 1.00 98.69 72 HIS A C 1
ATOM 550 O O . HIS A 1 72 ? -12.455 2.135 -2.018 1.00 98.69 72 HIS A O 1
ATOM 556 N N . ALA A 1 73 ? -12.937 3.256 -3.910 1.00 98.56 73 ALA A N 1
ATOM 557 C CA . ALA A 1 73 ? -13.304 2.134 -4.753 1.00 98.56 73 ALA A CA 1
ATOM 558 C C . ALA A 1 73 ? -12.838 2.419 -6.183 1.00 98.56 73 ALA A C 1
ATOM 560 O O . ALA A 1 73 ? -12.973 3.552 -6.647 1.00 98.56 73 ALA A O 1
ATOM 561 N N . GLU A 1 74 ? -12.344 1.403 -6.883 1.00 97.25 74 GLU A N 1
ATOM 562 C CA . GLU A 1 74 ? -11.924 1.509 -8.282 1.00 97.25 74 GLU A CA 1
ATOM 563 C C . GLU A 1 74 ? -12.565 0.435 -9.171 1.00 97.25 74 GLU A C 1
ATOM 565 O O . GLU A 1 74 ? -13.046 -0.587 -8.684 1.00 97.25 74 GLU A O 1
ATOM 570 N N . ASP A 1 75 ? -12.597 0.651 -10.487 1.00 97.19 75 ASP A N 1
ATOM 571 C CA . ASP A 1 75 ? -13.164 -0.297 -11.463 1.00 97.19 75 ASP A CA 1
ATOM 572 C C . ASP A 1 75 ? -12.249 -1.507 -11.768 1.00 97.19 75 ASP A C 1
ATOM 574 O O . ASP A 1 75 ? -12.590 -2.394 -12.570 1.00 97.19 75 ASP A O 1
ATOM 578 N N . ALA A 1 76 ? -11.080 -1.542 -11.129 1.00 96.31 76 ALA A N 1
ATOM 579 C CA . ALA A 1 76 ? -10.104 -2.614 -11.181 1.00 96.31 76 ALA A CA 1
ATOM 580 C C . ALA A 1 76 ? -10.206 -3.530 -9.948 1.00 96.31 76 ALA A C 1
ATOM 582 O O . ALA A 1 76 ? -10.801 -3.197 -8.930 1.00 96.31 76 ALA A O 1
ATOM 583 N N . GLN A 1 77 ? -9.691 -4.754 -10.084 1.00 96.81 77 GLN A N 1
ATOM 584 C CA . GLN A 1 77 ? -9.646 -5.712 -8.982 1.00 96.81 77 GLN A CA 1
ATOM 585 C C . GLN A 1 77 ? -8.353 -5.529 -8.195 1.00 96.81 77 GLN A C 1
ATOM 587 O O . GLN A 1 77 ? -7.273 -5.463 -8.791 1.00 96.81 77 GLN A O 1
ATOM 592 N N . GLU A 1 78 ? -8.467 -5.636 -6.877 1.00 98.50 78 GLU A N 1
ATOM 593 C CA . GLU A 1 78 ? -7.340 -5.682 -5.958 1.00 98.50 78 GLU A CA 1
ATOM 594 C C . GLU A 1 78 ? -7.401 -6.917 -5.047 1.00 98.50 78 GLU A C 1
ATOM 596 O O . GLU A 1 78 ? -8.393 -7.656 -4.968 1.00 98.50 78 GLU A O 1
ATOM 601 N N . SER A 1 79 ? -6.290 -7.229 -4.392 1.00 98.56 79 SER A N 1
ATOM 602 C CA . SER A 1 79 ? -6.167 -8.360 -3.476 1.00 98.56 79 SER A CA 1
ATOM 603 C C . SER A 1 79 ? -5.089 -8.099 -2.434 1.00 98.56 79 SER A C 1
ATOM 605 O O . SER A 1 79 ? -4.018 -7.578 -2.748 1.00 98.56 79 SER A O 1
ATOM 607 N N . PHE A 1 80 ? -5.372 -8.502 -1.198 1.00 98.81 80 PHE A N 1
ATOM 608 C CA . PHE A 1 80 ? -4.556 -8.181 -0.033 1.00 98.81 80 PHE A CA 1
ATOM 609 C C . PHE A 1 80 ? -4.295 -9.444 0.784 1.00 98.81 80 PHE A C 1
ATOM 611 O O . PHE A 1 80 ? -5.214 -10.228 1.022 1.00 98.81 80 PHE A O 1
ATOM 618 N N . LEU A 1 81 ? -3.058 -9.635 1.235 1.00 98.88 81 LEU A N 1
ATOM 619 C CA . LEU A 1 81 ? -2.679 -10.712 2.150 1.00 98.88 81 LEU A CA 1
ATOM 620 C C . LEU A 1 81 ? -1.871 -10.129 3.306 1.00 98.88 81 LEU A C 1
ATOM 622 O O . LEU A 1 81 ? -0.805 -9.550 3.084 1.00 98.88 81 LEU A O 1
ATOM 626 N N . VAL A 1 82 ? -2.352 -10.313 4.534 1.00 98.81 82 VAL A N 1
ATOM 627 C CA . VAL A 1 82 ? -1.611 -9.904 5.731 1.00 98.81 82 VAL A CA 1
ATOM 628 C C . VAL A 1 82 ? -0.490 -10.913 5.981 1.00 98.81 82 VAL A C 1
ATOM 630 O O . VAL A 1 82 ? -0.741 -12.093 6.225 1.00 98.81 82 VAL A O 1
ATOM 633 N N . LEU A 1 83 ? 0.759 -10.459 5.913 1.00 98.06 83 LEU A N 1
ATOM 634 C CA . LEU A 1 83 ? 1.943 -11.285 6.154 1.00 98.06 83 LEU A CA 1
ATOM 635 C C . LEU A 1 83 ? 2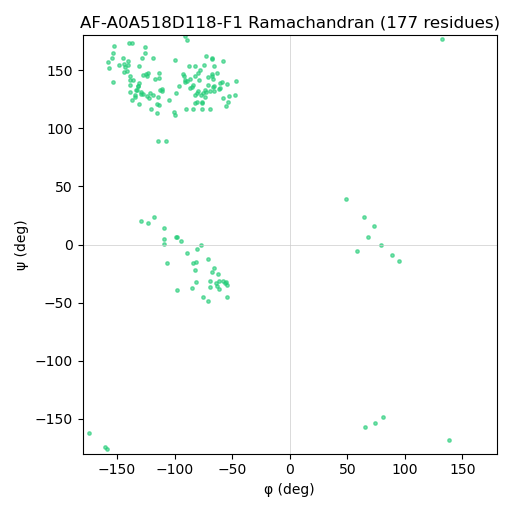.299 -11.379 7.640 1.00 98.06 83 LEU A C 1
ATOM 637 O O . LEU A 1 83 ? 2.774 -12.418 8.092 1.00 98.06 83 LEU A O 1
ATOM 641 N N . SER A 1 84 ? 2.121 -10.287 8.384 1.00 97.94 84 SER A N 1
ATOM 642 C CA . SER A 1 84 ? 2.457 -10.186 9.807 1.00 97.94 84 SER A CA 1
ATOM 643 C C . SER A 1 84 ? 1.652 -9.066 10.465 1.00 97.94 84 SER A C 1
ATOM 645 O O . SER A 1 84 ? 1.224 -8.135 9.782 1.00 97.94 84 SER A O 1
ATOM 647 N N . GLY A 1 85 ? 1.478 -9.141 11.783 1.00 97.25 85 GLY A N 1
ATOM 648 C CA . GLY A 1 85 ? 0.736 -8.159 12.568 1.00 97.25 85 GLY A CA 1
ATOM 649 C C . GLY A 1 85 ? -0.780 -8.249 12.383 1.00 97.25 85 GLY A C 1
ATOM 650 O O . GLY A 1 85 ? -1.336 -9.318 12.112 1.00 97.25 85 GLY A O 1
ATOM 651 N N . SER A 1 86 ? -1.453 -7.117 12.589 1.00 98.06 86 SER A N 1
ATOM 652 C CA . SER A 1 86 ? -2.907 -6.997 12.465 1.00 98.06 86 SER A CA 1
ATOM 653 C C . SER A 1 86 ? -3.308 -5.641 11.898 1.00 98.06 86 SER A C 1
ATOM 655 O O . SER A 1 86 ? -2.653 -4.634 12.165 1.00 98.06 86 SER A O 1
ATOM 657 N N . CYS A 1 87 ? -4.404 -5.597 11.154 1.00 98.69 87 CYS A N 1
ATOM 658 C CA . CYS A 1 87 ? -5.007 -4.351 10.691 1.00 98.69 87 CYS A CA 1
ATOM 659 C C . CYS A 1 87 ? -6.532 -4.416 10.766 1.00 98.69 87 CYS A C 1
ATOM 661 O O . CYS A 1 87 ? -7.137 -5.487 10.705 1.00 98.69 87 CYS A O 1
ATOM 663 N N . THR A 1 88 ? -7.162 -3.250 10.814 1.00 98.81 88 THR A N 1
ATOM 664 C CA . THR A 1 88 ? -8.591 -3.086 10.573 1.00 98.81 88 THR A CA 1
ATOM 665 C C . THR A 1 88 ? -8.810 -2.838 9.084 1.00 98.81 88 THR A C 1
ATOM 667 O O . THR A 1 88 ? -8.371 -1.824 8.544 1.00 98.81 88 THR A O 1
ATOM 670 N N . LEU A 1 89 ? -9.516 -3.748 8.419 1.00 98.88 89 LEU A N 1
ATOM 671 C CA . LEU A 1 89 ? -10.131 -3.495 7.122 1.00 98.88 89 LEU A CA 1
ATOM 672 C C . LEU A 1 89 ? -11.445 -2.750 7.354 1.00 98.88 89 LEU A C 1
ATOM 674 O O . LEU A 1 89 ? -12.338 -3.249 8.042 1.00 98.88 89 LEU A O 1
ATOM 678 N N . ILE A 1 90 ? -11.579 -1.579 6.749 1.00 98.88 90 ILE A N 1
ATOM 679 C CA . ILE A 1 90 ? -12.858 -0.887 6.627 1.00 98.88 90 ILE A CA 1
ATOM 680 C C . ILE A 1 90 ? -13.341 -1.175 5.213 1.00 98.88 90 ILE A C 1
ATOM 682 O O . ILE A 1 90 ? -12.691 -0.753 4.264 1.00 98.88 90 ILE A O 1
ATOM 686 N N . VAL A 1 91 ? -14.438 -1.915 5.068 1.00 98.88 91 VAL A N 1
ATOM 687 C CA . VAL A 1 91 ? -14.991 -2.336 3.775 1.00 98.88 91 VAL A CA 1
ATOM 688 C C . VAL A 1 91 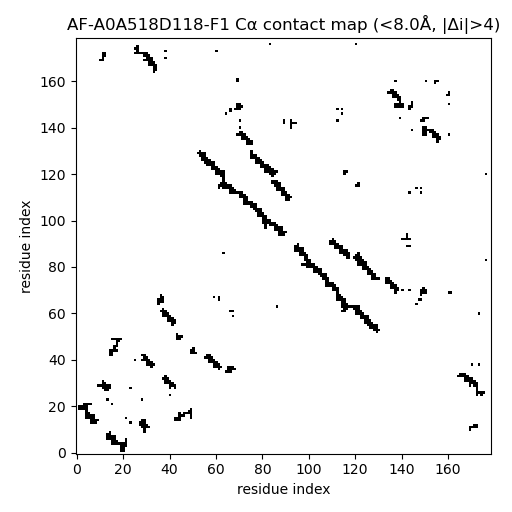? -16.498 -2.126 3.753 1.00 98.88 91 VAL A C 1
ATOM 690 O O . VAL A 1 91 ? -17.195 -2.538 4.680 1.00 98.88 91 VAL A O 1
ATOM 693 N N . GLU A 1 92 ? -17.006 -1.455 2.719 1.00 98.69 92 GLU A N 1
ATOM 694 C CA . GLU A 1 92 ? -18.432 -1.114 2.577 1.00 98.69 92 GLU A CA 1
ATOM 695 C C . GLU A 1 92 ? -19.045 -0.479 3.846 1.00 98.69 92 GLU A C 1
ATOM 697 O O . GLU A 1 92 ? -20.174 -0.775 4.244 1.00 98.69 92 GLU A O 1
ATOM 702 N N . GLY A 1 93 ? -18.277 0.391 4.511 1.00 98.44 93 GLY A N 1
ATOM 703 C CA . GLY A 1 93 ? -18.683 1.091 5.735 1.00 98.44 93 GLY A CA 1
ATOM 704 C C . GLY A 1 93 ? -18.719 0.216 6.995 1.00 98.44 93 GLY A C 1
ATOM 705 O O . GLY A 1 93 ? -19.334 0.603 7.989 1.00 98.44 93 GLY A O 1
ATOM 706 N N . ALA A 1 94 ? -18.088 -0.962 6.977 1.00 98.69 94 ALA A N 1
ATOM 707 C CA . ALA A 1 94 ? -18.002 -1.872 8.116 1.00 98.69 94 ALA A CA 1
ATOM 708 C C . ALA A 1 94 ? -16.553 -2.237 8.461 1.00 98.69 94 ALA A C 1
ATOM 710 O O . ALA A 1 94 ? -15.713 -2.401 7.581 1.00 98.69 94 ALA A O 1
ATOM 711 N N . GLU A 1 95 ? -16.280 -2.433 9.751 1.00 98.81 95 GLU A N 1
ATOM 712 C CA . GLU A 1 95 ? -14.974 -2.888 10.231 1.00 98.81 95 GLU A CA 1
ATOM 713 C C . GLU A 1 95 ? -14.864 -4.420 10.231 1.00 98.81 95 GLU A C 1
ATOM 715 O O . GLU A 1 95 ? -15.802 -5.160 10.575 1.00 98.81 95 GLU A O 1
ATOM 720 N N . ARG A 1 96 ? -13.672 -4.897 9.876 1.00 98.75 96 ARG A N 1
ATOM 721 C CA . ARG A 1 96 ? -13.226 -6.285 9.972 1.00 98.75 96 ARG A CA 1
ATOM 722 C C . ARG A 1 96 ? -11.795 -6.291 10.501 1.00 98.75 96 ARG A C 1
ATOM 724 O O . ARG A 1 96 ? -10.923 -5.660 9.916 1.00 98.75 96 ARG A O 1
ATOM 731 N N . ALA A 1 97 ? -11.553 -7.004 11.595 1.00 98.62 97 ALA A N 1
ATOM 732 C CA . ALA A 1 97 ? -10.191 -7.254 12.050 1.00 98.62 97 ALA A CA 1
ATOM 733 C C . ALA A 1 97 ? -9.554 -8.318 11.149 1.00 98.62 97 ALA A C 1
ATOM 735 O O . ALA A 1 97 ? -10.172 -9.359 10.923 1.00 98.62 97 ALA A O 1
ATOM 736 N N . LEU A 1 98 ? -8.348 -8.044 10.661 1.00 98.81 98 LEU A N 1
ATOM 737 C CA . LEU A 1 98 ? -7.516 -8.982 9.918 1.00 98.81 98 LEU A CA 1
ATOM 738 C C . LEU A 1 98 ? -6.221 -9.239 10.693 1.00 98.81 98 LEU A C 1
ATOM 740 O O . LEU A 1 98 ? -5.647 -8.323 11.291 1.00 98.81 98 LEU A O 1
ATOM 744 N N . VAL A 1 99 ? -5.750 -10.478 10.653 1.00 98.50 99 VAL A N 1
ATOM 745 C CA . VAL A 1 99 ? -4.479 -10.923 11.236 1.00 98.50 99 VAL A CA 1
ATOM 746 C C . VAL A 1 99 ? -3.625 -11.630 10.186 1.00 98.50 99 VAL A C 1
ATOM 748 O O . VAL A 1 99 ? -4.089 -11.925 9.086 1.00 98.50 99 VAL A O 1
ATOM 751 N N . ALA A 1 100 ? -2.363 -11.907 10.514 1.00 98.25 100 ALA A N 1
ATOM 752 C CA . ALA A 1 100 ? -1.462 -12.658 9.643 1.00 98.25 100 ALA A CA 1
ATOM 753 C C . ALA A 1 100 ? -2.110 -13.943 9.087 1.00 98.25 100 ALA A C 1
ATOM 755 O O . ALA A 1 100 ? -2.630 -14.772 9.836 1.00 98.25 100 ALA A O 1
ATOM 756 N N . GLY A 1 101 ? -2.047 -14.106 7.765 1.00 98.62 101 GLY A N 1
ATOM 757 C CA . GLY A 1 101 ? -2.673 -15.203 7.027 1.00 98.62 101 GLY A CA 1
ATOM 758 C C . GLY A 1 101 ? -4.057 -14.886 6.455 1.00 98.62 101 GLY A C 1
ATOM 759 O O . GLY A 1 101 ? -4.509 -15.622 5.576 1.00 98.62 101 GLY A O 1
ATOM 760 N N . ASP A 1 102 ? -4.708 -13.798 6.877 1.00 98.88 102 ASP A N 1
ATOM 761 C CA . ASP A 1 102 ? -5.985 -13.385 6.298 1.00 98.88 102 ASP A CA 1
ATOM 762 C C . ASP A 1 102 ? -5.799 -12.790 4.898 1.00 98.88 102 ASP A C 1
ATOM 764 O O . ASP A 1 102 ? -4.949 -11.926 4.654 1.00 98.88 102 ASP A O 1
ATOM 768 N N . PHE A 1 103 ? -6.646 -13.250 3.977 1.00 98.88 103 PHE A N 1
ATOM 769 C CA . PHE A 1 103 ? -6.718 -12.791 2.597 1.00 98.88 103 PHE A CA 1
ATOM 770 C C . PHE A 1 103 ? -8.018 -12.024 2.356 1.00 98.88 103 PHE A C 1
ATOM 772 O O . PHE A 1 103 ? -9.107 -12.511 2.669 1.00 98.88 103 PHE A O 1
ATOM 779 N N . PHE A 1 104 ? -7.91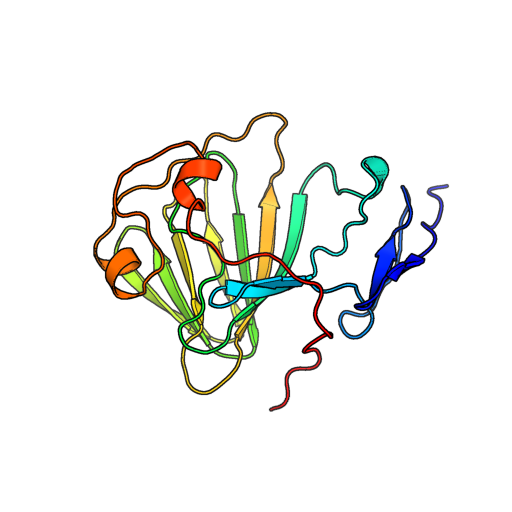2 -10.854 1.732 1.00 98.81 104 PHE A N 1
ATOM 780 C CA . PHE A 1 104 ? -9.047 -10.056 1.289 1.00 98.81 104 PHE A CA 1
ATOM 781 C C . PHE A 1 104 ? -9.049 -9.959 -0.239 1.00 98.81 104 PHE A C 1
ATOM 783 O O . PHE A 1 104 ? -8.173 -9.346 -0.850 1.00 98.81 104 PHE A O 1
ATOM 790 N N . HIS A 1 105 ? -10.060 -10.574 -0.852 1.00 98.56 105 HIS A N 1
ATOM 791 C CA . HIS A 1 105 ? -10.400 -10.352 -2.252 1.00 98.56 105 HIS A CA 1
ATOM 792 C C . HIS A 1 105 ? -11.242 -9.080 -2.376 1.00 98.56 105 HIS A C 1
ATOM 794 O O . HIS A 1 105 ? -12.327 -9.009 -1.797 1.00 98.56 105 HIS A O 1
ATOM 800 N N . CYS A 1 106 ? -10.764 -8.121 -3.166 1.00 98.62 106 CYS A N 1
ATOM 801 C CA . CYS A 1 106 ? -11.421 -6.846 -3.408 1.00 98.62 106 CYS A CA 1
ATOM 802 C C . CYS A 1 106 ? -11.852 -6.774 -4.886 1.00 98.62 106 CYS A C 1
ATOM 804 O O . CYS A 1 106 ? -11.058 -6.388 -5.749 1.00 98.62 106 CYS A O 1
ATOM 806 N N . PRO A 1 107 ? -13.067 -7.236 -5.239 1.00 98.19 107 PRO A N 1
ATOM 807 C CA . PRO A 1 107 ? -13.568 -7.067 -6.596 1.00 98.19 107 PRO A CA 1
ATOM 808 C C . PRO A 1 107 ? -13.826 -5.584 -6.890 1.00 98.19 107 PRO A C 1
ATOM 810 O O . PRO A 1 107 ? -14.011 -4.785 -5.970 1.00 98.19 107 PRO A O 1
ATOM 813 N N . ALA A 1 108 ? -13.895 -5.244 -8.178 1.00 97.88 108 ALA A N 1
ATOM 814 C CA . ALA A 1 108 ? -14.153 -3.882 -8.635 1.00 97.88 108 ALA A CA 1
ATOM 815 C C . ALA A 1 108 ? -15.331 -3.227 -7.895 1.00 97.88 108 ALA A C 1
ATOM 817 O O . ALA A 1 108 ? -16.361 -3.857 -7.637 1.00 97.88 108 ALA A O 1
ATOM 818 N N . TRP A 1 109 ? -15.160 -1.945 -7.598 1.00 98.31 109 TRP A N 1
ATOM 819 C CA . TRP A 1 109 ? -16.066 -1.062 -6.875 1.00 98.31 109 TRP A CA 1
ATOM 820 C C . TRP A 1 109 ? -16.277 -1.369 -5.391 1.00 98.31 109 TRP A C 1
ATOM 822 O O . TRP A 1 109 ? -17.079 -0.690 -4.748 1.00 98.31 109 TRP A O 1
ATOM 832 N N . THR A 1 110 ? -15.534 -2.325 -4.829 1.00 98.81 110 THR A N 1
ATOM 833 C CA . THR A 1 110 ? -15.529 -2.557 -3.382 1.00 98.81 110 THR A CA 1
ATOM 834 C C . THR A 1 110 ? -14.836 -1.394 -2.685 1.00 98.81 110 THR A C 1
ATOM 836 O O . THR A 1 110 ? -13.643 -1.146 -2.871 1.00 98.81 110 THR A O 1
ATOM 839 N N . ARG A 1 111 ? -15.586 -0.670 -1.860 1.00 98.81 111 ARG A N 1
ATOM 840 C CA . ARG A 1 111 ? -15.071 0.460 -1.092 1.00 98.81 111 ARG A CA 1
ATOM 841 C C . ARG A 1 111 ? -14.263 -0.050 0.076 1.00 98.81 111 ARG A C 1
ATOM 843 O O . ARG A 1 111 ? -14.804 -0.797 0.894 1.00 98.81 111 ARG A O 1
ATOM 850 N N . HIS A 1 112 ? -13.005 0.353 0.175 1.00 98.88 112 HIS A N 1
ATOM 851 C CA . HIS A 1 112 ? -12.131 -0.184 1.199 1.00 98.88 112 HIS A CA 1
ATOM 852 C C . HIS A 1 112 ? -10.976 0.749 1.592 1.00 98.88 112 HIS A C 1
ATOM 854 O O . HIS A 1 112 ? -10.619 1.684 0.879 1.00 98.88 112 HIS A O 1
ATOM 860 N N . VAL A 1 113 ? -10.413 0.491 2.775 1.00 98.88 113 VAL A N 1
ATOM 861 C CA . VAL A 1 113 ? -9.101 0.966 3.245 1.00 98.88 113 VAL A CA 1
ATOM 862 C C . VAL A 1 113 ? -8.606 0.027 4.346 1.00 98.88 113 VAL A C 1
ATOM 864 O O . VAL A 1 113 ? -9.415 -0.583 5.052 1.00 98.88 113 VAL A O 1
ATOM 867 N N . LEU A 1 114 ? -7.288 -0.092 4.512 1.00 98.88 114 LEU A N 1
ATOM 868 C CA . LEU A 1 114 ? -6.677 -0.842 5.608 1.00 98.88 114 LEU A CA 1
ATOM 869 C C . LEU A 1 114 ? -5.959 0.121 6.553 1.00 98.88 114 LEU A C 1
ATOM 871 O O . LEU A 1 114 ? -5.203 0.989 6.113 1.00 98.88 114 LEU A O 1
ATOM 875 N N . VAL A 1 115 ? -6.187 -0.056 7.852 1.00 98.88 115 VAL A N 1
ATOM 876 C CA . VAL A 1 115 ? -5.589 0.747 8.925 1.00 98.88 115 VAL A CA 1
ATOM 877 C C . VAL A 1 115 ? -4.837 -0.181 9.872 1.00 98.88 115 VAL A C 1
ATOM 879 O O . VAL A 1 115 ? -5.413 -1.151 10.363 1.00 98.88 115 VAL A O 1
ATOM 882 N N . GLY A 1 116 ? -3.557 0.082 10.128 1.00 98.56 116 GLY A N 1
ATOM 883 C CA . GLY A 1 116 ? -2.751 -0.688 11.073 1.00 98.56 116 GLY A CA 1
ATOM 884 C C . GLY A 1 116 ? -3.417 -0.737 12.450 1.00 98.56 116 GLY A C 1
ATOM 885 O O . GLY A 1 116 ? -3.960 0.260 12.929 1.00 98.56 116 GLY A O 1
ATOM 886 N N . SER A 1 117 ? -3.405 -1.903 13.093 1.00 97.12 117 SER A N 1
ATOM 887 C CA . SER A 1 117 ? -4.038 -2.119 14.397 1.00 97.12 117 SER A CA 1
ATOM 888 C C . SER A 1 117 ? -3.146 -2.937 15.327 1.00 97.12 117 SER A C 1
ATOM 890 O O . SER A 1 117 ? -2.121 -3.481 14.928 1.00 97.12 117 SER A O 1
ATOM 892 N N . GLY A 1 118 ? -3.566 -3.076 16.584 1.00 93.69 118 GLY A N 1
ATOM 893 C CA . GLY A 1 118 ? -2.805 -3.820 17.586 1.00 93.69 118 GLY A CA 1
ATOM 894 C C . GLY A 1 118 ? -1.674 -2.986 18.186 1.00 93.69 118 GLY A C 1
ATOM 895 O O . GLY A 1 118 ? -1.815 -1.776 18.356 1.00 93.69 118 GLY A O 1
ATOM 896 N N . THR A 1 119 ? -0.580 -3.644 18.573 1.00 94.19 119 THR A N 1
ATOM 897 C CA . THR A 1 119 ? 0.528 -3.033 19.334 1.00 94.19 119 THR A CA 1
ATOM 898 C C . THR A 1 119 ? 1.814 -2.842 18.532 1.00 94.19 119 THR A C 1
ATOM 900 O O . THR A 1 119 ? 2.799 -2.375 19.095 1.00 94.19 119 THR A O 1
ATOM 903 N N . GLY A 1 120 ? 1.833 -3.226 17.257 1.00 95.25 120 GLY A N 1
ATOM 904 C CA . GLY A 1 120 ? 3.036 -3.206 16.430 1.00 95.25 120 GLY A CA 1
ATOM 905 C C . GLY A 1 120 ? 2.720 -3.182 14.935 1.00 95.25 120 GLY A C 1
ATOM 906 O O . GLY A 1 120 ? 1.545 -3.108 14.564 1.00 95.25 120 GLY A O 1
ATOM 907 N N . PRO A 1 121 ? 3.756 -3.242 14.085 1.00 97.44 121 PRO A N 1
ATOM 908 C CA . PRO A 1 121 ? 3.615 -3.065 12.649 1.00 97.44 121 PRO A CA 1
ATOM 909 C C . PRO A 1 121 ? 2.836 -4.210 11.991 1.00 97.44 121 PRO A C 1
ATOM 911 O O . PRO A 1 121 ? 2.973 -5.380 12.351 1.00 97.44 121 PRO A O 1
ATOM 914 N N . CYS A 1 122 ? 2.058 -3.870 10.966 1.00 98.38 122 CYS A N 1
ATOM 915 C CA . CYS A 1 122 ? 1.327 -4.805 10.119 1.00 98.38 122 CYS A CA 1
ATOM 916 C C . CYS A 1 122 ? 1.890 -4.780 8.698 1.00 98.38 122 CYS A C 1
ATOM 918 O O . CYS A 1 122 ? 1.865 -3.732 8.056 1.00 98.38 122 CYS A O 1
ATOM 920 N N . ALA A 1 123 ? 2.390 -5.917 8.204 1.00 98.56 123 ALA A N 1
ATOM 921 C CA . ALA A 1 123 ? 2.877 -6.060 6.832 1.00 98.56 123 ALA A CA 1
ATOM 922 C C . ALA A 1 123 ? 1.811 -6.700 5.945 1.00 98.56 123 ALA A C 1
ATOM 924 O O . ALA A 1 123 ? 1.288 -7.767 6.268 1.00 98.56 123 ALA A O 1
ATOM 925 N N . ILE A 1 124 ? 1.541 -6.089 4.795 1.00 98.81 124 ILE A N 1
ATOM 926 C CA . ILE A 1 124 ? 0.476 -6.491 3.878 1.00 98.81 124 ILE A CA 1
ATOM 927 C C . ILE A 1 124 ? 1.041 -6.507 2.458 1.00 98.81 124 ILE A C 1
ATOM 929 O O . ILE A 1 124 ? 1.611 -5.516 2.006 1.00 98.81 124 ILE A O 1
ATOM 933 N N . VAL A 1 125 ? 0.878 -7.619 1.743 1.00 98.75 125 VAL A N 1
ATOM 934 C CA . VAL A 1 125 ? 1.074 -7.644 0.286 1.00 98.75 125 VAL A CA 1
ATOM 935 C C . VAL A 1 125 ? -0.203 -7.146 -0.361 1.00 98.75 125 VAL A C 1
ATOM 937 O O . VAL A 1 125 ? -1.278 -7.666 -0.066 1.00 98.75 125 VAL A O 1
ATOM 940 N N . MET A 1 126 ? -0.076 -6.171 -1.254 1.00 98.69 126 MET A N 1
ATOM 941 C CA . MET A 1 126 ? -1.188 -5.599 -2.006 1.00 98.69 126 MET A CA 1
ATOM 942 C C . MET A 1 126 ? -0.919 -5.768 -3.494 1.00 98.69 126 MET A C 1
ATOM 944 O O . MET A 1 126 ? 0.174 -5.446 -3.967 1.00 98.69 126 MET A O 1
ATOM 948 N N . VAL A 1 127 ? -1.905 -6.279 -4.225 1.00 98.44 127 VAL A N 1
ATOM 949 C CA . VAL A 1 127 ? -1.847 -6.456 -5.677 1.00 98.44 127 VAL A CA 1
ATOM 950 C C . VAL A 1 127 ? -3.074 -5.808 -6.295 1.00 98.44 127 VAL A C 1
ATOM 952 O O . VAL A 1 127 ? -4.185 -6.118 -5.881 1.00 98.44 127 VAL A O 1
ATOM 955 N N . GLY A 1 128 ? -2.876 -4.969 -7.308 1.00 97.56 128 GLY A N 1
ATOM 956 C CA . GLY A 1 128 ? -3.953 -4.319 -8.054 1.00 97.56 128 GLY A CA 1
ATOM 957 C C . GLY A 1 128 ? -3.760 -4.468 -9.556 1.00 97.56 128 GLY A C 1
ATOM 958 O O . GLY A 1 128 ? -2.634 -4.378 -10.059 1.00 97.56 128 GLY A O 1
ATOM 959 N N . ALA A 1 129 ? -4.844 -4.723 -10.287 1.00 96.75 129 ALA A N 1
ATOM 960 C CA . ALA A 1 129 ? -4.806 -4.781 -11.744 1.00 96.75 129 ALA A CA 1
ATOM 961 C C . ALA A 1 129 ? -4.504 -3.393 -12.328 1.00 96.75 129 ALA A C 1
ATOM 963 O O . ALA A 1 129 ? -5.095 -2.397 -11.925 1.00 96.75 129 ALA A O 1
ATOM 964 N N . ARG A 1 130 ? -3.612 -3.314 -13.321 1.00 93.12 130 ARG A N 1
ATOM 965 C CA . ARG A 1 130 ? -3.363 -2.068 -14.051 1.00 93.12 130 ARG A CA 1
ATOM 966 C C . ARG A 1 130 ? -4.178 -2.026 -15.333 1.00 93.12 130 ARG A C 1
ATOM 968 O O . ARG A 1 130 ? -4.233 -2.992 -16.093 1.00 93.12 130 ARG A O 1
ATOM 975 N N . ARG A 1 131 ? -4.773 -0.868 -15.597 1.00 89.25 131 ARG A N 1
ATOM 976 C CA . ARG A 1 131 ? -5.456 -0.551 -16.852 1.00 89.25 131 ARG A CA 1
ATOM 977 C C . ARG A 1 131 ? -4.962 0.801 -17.367 1.00 89.25 131 ARG A C 1
ATOM 979 O O . ARG A 1 131 ? -4.518 1.614 -16.556 1.00 89.25 131 ARG A O 1
ATOM 986 N N . PRO A 1 132 ? -5.008 1.052 -18.691 1.00 85.44 132 PRO A N 1
ATOM 987 C CA . PRO A 1 132 ? -4.658 2.360 -19.249 1.00 85.44 132 PRO A CA 1
ATOM 988 C C . PRO A 1 132 ? -5.463 3.503 -18.622 1.00 85.44 132 PRO A C 1
ATOM 990 O O . PRO A 1 132 ? -4.930 4.588 -18.408 1.00 85.44 132 PRO A O 1
ATOM 993 N N . GLU A 1 133 ? -6.724 3.223 -18.296 1.00 88.75 133 GLU A N 1
ATOM 994 C CA . GLU A 1 133 ? -7.638 4.106 -17.583 1.00 88.75 133 GLU A CA 1
ATOM 995 C C . GLU A 1 133 ? -8.237 3.309 -16.422 1.00 88.75 133 GLU A C 1
ATOM 997 O O . GLU A 1 133 ? -8.685 2.178 -16.621 1.00 88.75 133 GLU A O 1
ATOM 1002 N N . ILE A 1 134 ? -8.180 3.881 -15.220 1.00 89.25 134 ILE A N 1
ATOM 1003 C CA . ILE A 1 134 ? -8.838 3.365 -14.017 1.00 89.25 134 ILE A CA 1
ATOM 1004 C C . ILE A 1 134 ? -9.813 4.444 -13.566 1.00 89.25 134 ILE A C 1
ATOM 1006 O O . ILE A 1 134 ? -9.432 5.611 -13.423 1.00 89.25 134 ILE A O 1
ATOM 1010 N N . GLU A 1 135 ? -11.064 4.055 -13.355 1.00 96.50 135 GLU A N 1
ATOM 1011 C CA . GLU A 1 135 ? -12.037 4.906 -12.686 1.00 96.50 135 GLU A CA 1
ATOM 1012 C C . GLU A 1 135 ? -11.920 4.696 -11.179 1.00 96.50 135 GLU A C 1
ATOM 1014 O O . GLU A 1 135 ? -11.856 3.565 -10.703 1.00 96.50 135 GLU A O 1
ATOM 1019 N N . ILE A 1 136 ? -11.906 5.794 -10.425 1.00 97.75 136 ILE A N 1
ATOM 1020 C CA . ILE A 1 136 ? -11.772 5.771 -8.971 1.00 97.75 136 ILE A CA 1
ATOM 1021 C C . ILE A 1 136 ? -12.758 6.742 -8.329 1.00 97.75 136 ILE A C 1
ATOM 1023 O O . ILE A 1 136 ? -13.005 7.840 -8.832 1.00 97.75 136 ILE A O 1
ATOM 1027 N N . ASP A 1 137 ? -13.318 6.334 -7.199 1.00 98.56 137 ASP A N 1
ATOM 1028 C CA . ASP A 1 137 ? -14.223 7.127 -6.380 1.00 98.56 137 ASP A CA 1
ATOM 1029 C C . ASP A 1 137 ? -13.747 7.117 -4.930 1.00 98.56 137 ASP A C 1
ATOM 1031 O O . ASP A 1 137 ? -13.492 6.060 -4.356 1.00 98.56 137 ASP A O 1
ATOM 1035 N N . TYR A 1 138 ? -13.680 8.298 -4.324 1.00 98.69 138 TYR A N 1
ATOM 1036 C CA . TYR A 1 138 ? -13.417 8.493 -2.903 1.00 98.69 138 TYR A CA 1
ATOM 1037 C C . TYR A 1 138 ? -14.725 8.936 -2.240 1.00 98.69 138 TYR A C 1
ATOM 1039 O O . TYR A 1 138 ? -15.024 10.136 -2.209 1.00 98.69 138 TYR A O 1
ATOM 1047 N N . PRO A 1 139 ? -15.568 8.005 -1.762 1.00 98.62 139 PRO A N 1
ATOM 1048 C CA . PRO A 1 139 ? -16.809 8.353 -1.092 1.00 98.62 139 PRO A CA 1
ATOM 1049 C C . PRO A 1 139 ? -16.551 8.871 0.326 1.00 98.62 139 PRO A C 1
ATOM 1051 O O . PRO A 1 139 ? -15.584 8.504 0.991 1.00 98.62 139 PRO A O 1
ATOM 1054 N N . VAL A 1 140 ? -17.478 9.690 0.824 1.00 98.69 140 VAL A N 1
ATOM 1055 C CA . VAL A 1 140 ? -17.511 10.042 2.248 1.00 98.69 140 VAL A CA 1
ATOM 1056 C C . VAL A 1 140 ? -18.078 8.856 3.020 1.00 98.69 140 VAL A C 1
ATOM 1058 O O . VAL A 1 140 ? -19.214 8.448 2.773 1.00 98.69 140 VAL A O 1
ATOM 1061 N N . ASP A 1 141 ? -17.313 8.338 3.976 1.00 98.75 141 ASP A N 1
ATOM 1062 C CA . ASP A 1 141 ? -17.743 7.264 4.867 1.00 98.75 141 ASP A CA 1
ATOM 1063 C C . ASP A 1 141 ? -17.403 7.593 6.323 1.00 98.75 141 ASP A C 1
ATOM 1065 O O . ASP A 1 141 ? -16.301 8.035 6.650 1.00 98.75 141 ASP A O 1
ATOM 1069 N N . ARG A 1 142 ? -18.376 7.401 7.218 1.00 98.56 142 ARG A N 1
ATOM 1070 C CA . ARG A 1 142 ? -18.238 7.788 8.627 1.00 98.56 142 ARG A CA 1
ATOM 1071 C C . ARG A 1 142 ? -17.225 6.919 9.372 1.00 98.56 142 ARG A C 1
ATOM 1073 O O . ARG A 1 142 ? -16.537 7.438 10.249 1.00 98.56 142 ARG A O 1
ATOM 1080 N N . VAL A 1 143 ? -17.160 5.628 9.058 1.00 98.75 143 VAL A N 1
ATOM 1081 C CA . VAL A 1 143 ? -16.231 4.697 9.705 1.00 98.75 143 VAL A CA 1
ATOM 1082 C C . VAL A 1 143 ? -14.818 5.022 9.239 1.00 98.75 143 VAL A C 1
ATOM 1084 O O . VAL A 1 143 ? -13.960 5.282 10.079 1.00 98.75 143 VAL A O 1
ATOM 1087 N N . ALA A 1 144 ? -14.601 5.177 7.931 1.00 98.69 144 ALA A N 1
ATOM 1088 C CA . ALA A 1 144 ? -13.311 5.613 7.392 1.00 98.69 144 ALA A CA 1
ATOM 1089 C C . ALA A 1 144 ? -12.832 6.941 8.009 1.00 98.69 144 ALA A C 1
ATOM 1091 O O . ALA A 1 144 ? -11.686 7.049 8.445 1.00 98.69 144 ALA A O 1
ATOM 1092 N N . LEU A 1 145 ? -13.722 7.934 8.131 1.00 98.44 145 LEU A N 1
ATOM 1093 C CA . LEU A 1 145 ? -13.404 9.216 8.766 1.00 98.44 145 LEU A CA 1
ATOM 1094 C C . LEU A 1 145 ? -13.037 9.082 10.250 1.00 98.44 145 LEU A C 1
ATOM 1096 O O . LEU A 1 145 ? -12.153 9.799 10.712 1.00 98.44 145 LEU A O 1
ATOM 1100 N N . SER A 1 146 ? -13.664 8.168 11.001 1.00 98.25 146 SER A N 1
ATOM 1101 C CA . SER A 1 146 ? -13.299 7.941 12.409 1.00 98.25 146 SER A CA 1
ATOM 1102 C C . SER A 1 146 ? -11.895 7.362 12.603 1.00 98.25 146 SER A C 1
ATOM 1104 O O . SER A 1 146 ? -11.317 7.552 13.669 1.00 98.25 146 SER A O 1
ATOM 1106 N N . HIS A 1 147 ? -11.328 6.742 11.564 1.00 98.00 147 HIS A N 1
ATOM 1107 C CA . HIS A 1 147 ? -9.938 6.272 11.526 1.00 98.00 147 HIS A CA 1
ATOM 1108 C C . HIS A 1 147 ? -8.988 7.251 10.819 1.00 98.00 147 HIS A C 1
ATOM 1110 O O . HIS A 1 147 ? -7.829 6.927 10.583 1.00 98.00 147 HIS A O 1
ATOM 1116 N N . GLY A 1 148 ? -9.461 8.444 10.437 1.00 96.88 148 GLY A N 1
ATOM 1117 C CA . GLY A 1 148 ? -8.658 9.405 9.674 1.00 96.88 148 GLY A CA 1
ATOM 1118 C C . GLY A 1 148 ? -8.275 8.912 8.274 1.00 96.88 148 GLY A C 1
ATOM 1119 O O . GLY A 1 148 ? -7.283 9.373 7.718 1.00 96.88 148 GLY A O 1
ATOM 1120 N N . ALA A 1 149 ? -9.043 7.973 7.716 1.00 97.75 149 ALA A N 1
ATOM 1121 C CA . ALA A 1 149 ? -8.731 7.246 6.489 1.00 97.75 149 ALA A CA 1
ATOM 1122 C C . ALA A 1 149 ? -9.734 7.477 5.360 1.00 97.75 149 ALA A C 1
ATOM 1124 O O . ALA A 1 149 ? -9.870 6.639 4.479 1.00 97.75 149 ALA A O 1
ATOM 1125 N N . GLY A 1 150 ? -10.454 8.597 5.379 1.00 97.44 150 GLY A N 1
ATOM 1126 C CA . GLY A 1 150 ? -11.398 8.958 4.327 1.00 97.44 150 GLY A CA 1
ATOM 1127 C C . GLY A 1 150 ? -11.353 10.440 3.979 1.00 97.44 150 GLY A C 1
ATOM 1128 O O . GLY A 1 150 ? -10.707 11.249 4.647 1.00 97.44 150 GLY A O 1
ATOM 1129 N N . VAL A 1 151 ? -12.093 10.797 2.933 1.00 98.19 151 VAL A N 1
ATOM 1130 C CA . VAL A 1 151 ? -12.276 12.184 2.494 1.00 98.19 151 VAL A CA 1
ATOM 1131 C C . VAL A 1 151 ? -13.522 12.802 3.130 1.00 98.19 151 VAL A C 1
ATOM 1133 O O . VAL A 1 151 ? -14.530 12.131 3.359 1.00 98.19 151 VAL A O 1
ATOM 1136 N N . THR A 1 152 ? -13.482 14.106 3.401 1.00 97.50 152 THR A N 1
ATOM 1137 C CA . THR A 1 152 ? -14.630 14.861 3.943 1.00 97.50 152 THR A CA 1
ATOM 1138 C C . THR A 1 152 ? -15.599 15.333 2.858 1.00 97.50 152 THR A C 1
ATOM 1140 O O . THR A 1 152 ? -16.747 15.666 3.153 1.00 97.50 152 THR A O 1
ATOM 1143 N N . GLN A 1 153 ? -15.165 15.317 1.597 1.00 97.75 153 GLN A N 1
ATOM 1144 C CA . GLN A 1 153 ? -15.979 15.592 0.421 1.00 97.75 153 GLN A CA 1
ATOM 1145 C C . GLN A 1 153 ? -15.709 14.526 -0.640 1.00 97.75 153 GLN A C 1
ATOM 1147 O O . GL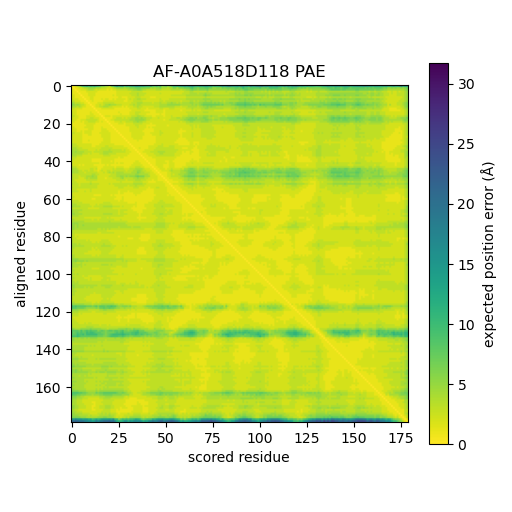N A 1 153 ? -14.554 14.234 -0.943 1.00 97.75 153 GLN A O 1
ATOM 1152 N N . ARG A 1 154 ? -16.780 13.970 -1.224 1.00 98.44 154 ARG A N 1
ATOM 1153 C CA . ARG A 1 154 ? -16.662 12.974 -2.294 1.00 98.44 154 ARG A CA 1
ATOM 1154 C C . ARG A 1 154 ? -15.923 13.567 -3.491 1.00 98.44 154 ARG A C 1
ATOM 1156 O O . ARG A 1 154 ? -16.252 14.670 -3.929 1.00 98.44 154 ARG A O 1
ATOM 1163 N N . THR A 1 155 ? -14.978 12.816 -4.038 1.00 98.56 155 THR A N 1
ATOM 1164 C CA . THR A 1 155 ? -14.210 13.203 -5.224 1.00 98.56 155 THR A CA 1
ATOM 1165 C C . THR A 1 155 ? -13.827 11.967 -6.031 1.00 98.56 155 THR A C 1
ATOM 1167 O O . THR A 1 155 ? -13.710 10.882 -5.475 1.00 98.56 155 THR A O 1
ATOM 1170 N N . SER A 1 156 ? -13.611 12.136 -7.331 1.00 97.94 156 SER A N 1
ATOM 1171 C CA . SER A 1 156 ? -12.969 11.145 -8.204 1.00 97.94 156 SER A CA 1
ATOM 1172 C C . SER A 1 156 ? -11.563 11.583 -8.634 1.00 97.94 156 SER A C 1
ATOM 1174 O O . SER A 1 156 ? -10.938 10.937 -9.466 1.00 97.94 156 SER A O 1
ATOM 1176 N N . ASP A 1 157 ? -11.066 12.709 -8.106 1.00 97.62 157 ASP A N 1
ATOM 1177 C CA . ASP A 1 157 ? -9.719 13.219 -8.370 1.00 97.62 157 ASP A CA 1
ATOM 1178 C C . ASP A 1 157 ? -8.782 12.850 -7.206 1.00 97.62 157 ASP A C 1
ATOM 1180 O O . ASP A 1 157 ? -8.922 13.421 -6.113 1.00 97.62 157 ASP A O 1
ATOM 1184 N N . PRO A 1 158 ? -7.799 11.950 -7.417 1.00 96.19 158 PRO A N 1
ATOM 1185 C CA . PRO A 1 158 ? -6.797 11.621 -6.410 1.00 96.19 158 PRO A CA 1
ATOM 1186 C C . PRO A 1 158 ? -6.035 12.846 -5.888 1.00 96.19 158 PRO A C 1
ATOM 1188 O O . PRO A 1 158 ? -5.696 12.896 -4.712 1.00 96.19 158 PRO A O 1
ATOM 1191 N N . LYS A 1 159 ? -5.804 13.882 -6.705 1.00 96.31 159 LYS A N 1
ATOM 1192 C CA . LYS A 1 159 ? -5.114 15.100 -6.240 1.00 96.31 159 LYS A CA 1
ATOM 1193 C C . LYS A 1 159 ? -5.914 15.834 -5.173 1.00 96.31 159 LYS A C 1
ATOM 1195 O O . LYS A 1 159 ? -5.323 16.427 -4.280 1.00 96.31 159 LYS A O 1
ATOM 1200 N N . VAL A 1 160 ? -7.243 15.787 -5.262 1.00 97.56 160 VAL A N 1
ATOM 1201 C CA . VAL A 1 160 ? -8.136 16.351 -4.245 1.00 97.56 160 VAL A CA 1
ATOM 1202 C C . VAL A 1 160 ? -8.178 15.441 -3.019 1.00 97.56 160 VAL A C 1
ATOM 1204 O O . VAL A 1 160 ? -8.051 15.931 -1.903 1.00 97.56 160 VAL A O 1
ATOM 1207 N N . ALA A 1 161 ? -8.302 14.122 -3.211 1.00 97.62 161 ALA A N 1
ATOM 1208 C CA . ALA A 1 161 ? -8.366 13.161 -2.104 1.00 97.62 161 ALA A CA 1
ATOM 1209 C C . ALA A 1 161 ? -7.097 13.155 -1.229 1.00 97.62 161 ALA A C 1
ATOM 1211 O O . ALA A 1 161 ? -7.176 12.921 -0.021 1.00 97.62 161 ALA A O 1
ATOM 1212 N N . TYR A 1 162 ? -5.943 13.443 -1.838 1.00 96.31 162 TYR A N 1
ATOM 1213 C CA . TYR A 1 162 ? -4.625 13.449 -1.203 1.00 96.31 162 TYR A CA 1
ATOM 1214 C C . TYR A 1 162 ? -4.035 14.858 -1.019 1.00 96.31 162 TYR A C 1
ATOM 1216 O O . TYR A 1 162 ? -2.849 14.977 -0.726 1.00 96.31 162 TYR A O 1
ATOM 1224 N N . ALA A 1 163 ? -4.825 15.928 -1.167 1.00 95.00 163 ALA A N 1
ATOM 1225 C CA . ALA A 1 163 ? -4.319 17.306 -1.103 1.00 95.00 163 ALA A CA 1
ATOM 1226 C C . ALA A 1 163 ? -3.576 17.630 0.210 1.00 95.00 163 ALA A C 1
ATOM 1228 O O . ALA A 1 163 ? -2.604 18.382 0.192 1.00 95.00 163 ALA A O 1
ATOM 1229 N N . ASP A 1 164 ? -4.010 17.020 1.317 1.00 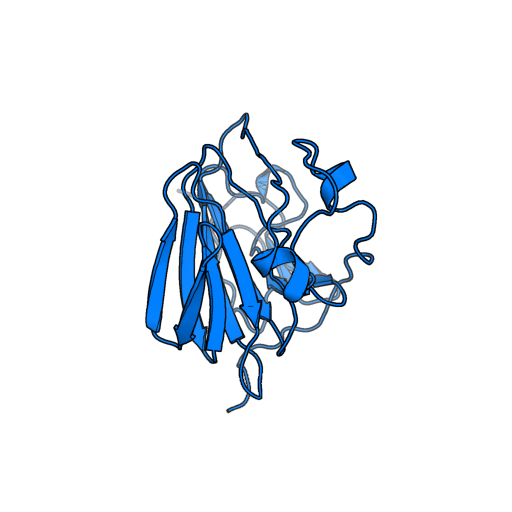90.50 164 ASP A N 1
ATOM 1230 C CA . ASP A 1 164 ? -3.453 17.226 2.659 1.00 90.50 164 ASP A CA 1
ATOM 1231 C C . ASP A 1 164 ? -2.451 16.133 3.082 1.00 90.50 164 ASP A C 1
ATOM 1233 O O . ASP A 1 164 ? -2.025 16.097 4.239 1.00 90.50 164 ASP A O 1
ATOM 1237 N N . PHE A 1 165 ? -2.085 15.204 2.189 1.00 92.31 165 PHE A N 1
ATOM 1238 C CA . PHE A 1 165 ? -1.133 14.151 2.544 1.00 92.31 165 PHE A CA 1
ATOM 1239 C C . PHE A 1 165 ? 0.288 14.712 2.703 1.00 92.31 165 PHE A C 1
ATOM 1241 O O . PHE A 1 165 ? 0.740 15.501 1.866 1.00 92.31 165 PHE A O 1
ATOM 1248 N N . PRO A 1 166 ? 1.029 14.276 3.739 1.00 95.56 166 PRO A N 1
ATOM 1249 C CA . PRO A 1 166 ? 2.440 14.604 3.883 1.00 95.56 166 PRO A CA 1
ATOM 1250 C C . PRO A 1 166 ? 3.272 14.147 2.682 1.00 95.56 166 PRO A C 1
ATOM 1252 O O . PRO A 1 166 ? 2.913 13.220 1.951 1.00 95.56 166 PRO A O 1
ATOM 1255 N N . ALA A 1 167 ? 4.428 14.782 2.500 1.00 96.50 167 ALA A N 1
ATOM 1256 C CA . ALA A 1 167 ? 5.341 14.422 1.425 1.00 96.50 167 ALA A CA 1
ATOM 1257 C C . ALA A 1 167 ? 5.818 12.968 1.561 1.00 96.50 167 ALA A C 1
ATOM 1259 O O . ALA A 1 167 ? 6.167 12.507 2.649 1.00 96.50 167 ALA A O 1
ATOM 1260 N N . VAL A 1 168 ? 5.881 12.271 0.428 1.00 97.25 168 VAL A N 1
ATOM 1261 C CA . VAL A 1 168 ? 6.517 10.957 0.344 1.00 97.25 168 VAL A CA 1
ATOM 1262 C C . VAL A 1 168 ? 8.027 11.138 0.406 1.00 97.25 168 VAL A C 1
ATOM 1264 O O . VAL A 1 168 ? 8.593 11.901 -0.381 1.00 97.25 168 VAL A O 1
ATOM 1267 N N . VAL A 1 169 ? 8.672 10.419 1.321 1.00 97.75 169 VAL A N 1
ATOM 1268 C CA . VAL A 1 169 ? 10.124 10.427 1.484 1.00 97.75 169 VAL A CA 1
ATOM 1269 C C . VAL A 1 169 ? 10.693 9.007 1.457 1.00 97.75 169 VAL A C 1
ATOM 1271 O O . VAL A 1 169 ? 10.060 8.075 1.958 1.00 97.75 169 VAL A O 1
ATOM 1274 N N . PRO A 1 170 ? 11.901 8.823 0.917 1.00 97.88 170 PRO A N 1
ATOM 1275 C CA . PRO A 1 170 ? 12.649 7.573 0.995 1.00 97.88 170 PRO A CA 1
ATOM 1276 C C . PRO A 1 170 ? 12.901 7.161 2.452 1.00 97.88 170 PRO A C 1
ATOM 1278 O O . PRO A 1 170 ? 13.204 8.002 3.299 1.00 97.88 170 PRO A O 1
ATOM 1281 N N . ALA A 1 171 ? 12.788 5.868 2.757 1.00 97.50 171 ALA A N 1
ATOM 1282 C CA . ALA A 1 171 ? 12.900 5.355 4.126 1.00 97.50 171 ALA A CA 1
ATOM 1283 C C . ALA A 1 1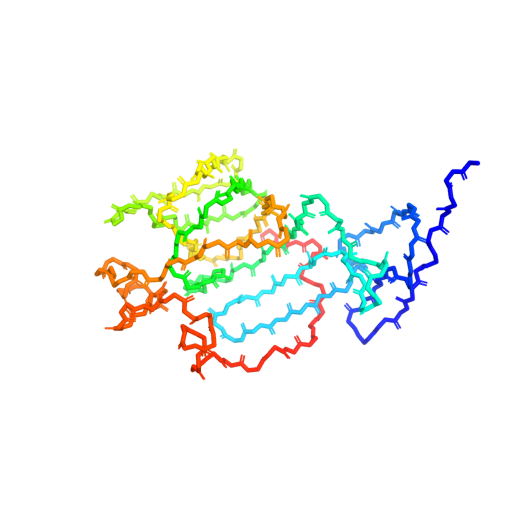71 ? 13.643 4.017 4.175 1.00 97.50 171 ALA A C 1
ATOM 1285 O O . ALA A 1 171 ? 13.535 3.246 3.232 1.00 97.50 171 ALA A O 1
ATOM 1286 N N . PRO A 1 172 ? 14.376 3.686 5.252 1.00 96.62 172 PRO A N 1
ATOM 1287 C CA . PRO A 1 172 ? 15.015 2.380 5.365 1.00 96.62 172 PRO A CA 1
ATOM 1288 C C . PRO A 1 172 ? 13.974 1.255 5.409 1.00 96.62 172 PRO A C 1
ATOM 1290 O O . PRO A 1 172 ? 12.891 1.418 5.988 1.00 96.62 172 PRO A O 1
ATOM 1293 N N . SER A 1 173 ? 14.344 0.099 4.852 1.00 97.50 173 SER A N 1
ATOM 1294 C CA . SER A 1 173 ? 13.546 -1.122 4.946 1.00 97.50 173 SER A CA 1
ATOM 1295 C C . 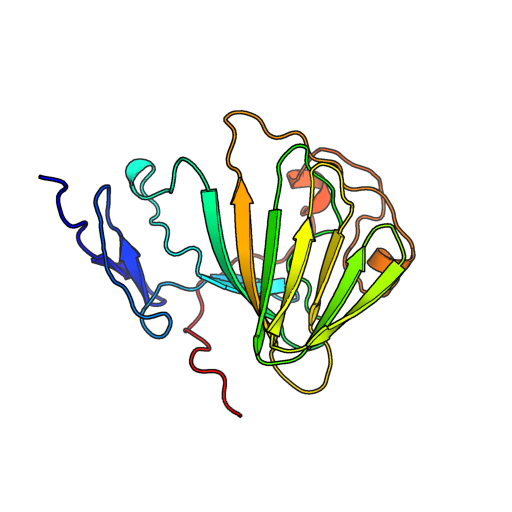SER A 1 173 ? 13.200 -1.436 6.409 1.00 97.50 173 SER A C 1
ATOM 1297 O O . SER A 1 173 ? 14.112 -1.517 7.237 1.00 97.50 173 SER A O 1
ATOM 1299 N N . PRO A 1 174 ? 11.915 -1.649 6.744 1.00 96.56 174 PRO A N 1
ATOM 1300 C CA . PRO A 1 174 ? 11.511 -2.173 8.044 1.00 96.56 174 PRO A CA 1
ATOM 1301 C C . PRO A 1 174 ? 11.663 -3.702 8.135 1.00 96.56 174 PRO A C 1
ATOM 1303 O O . PRO A 1 174 ? 11.369 -4.270 9.177 1.00 96.56 174 PRO A O 1
ATOM 1306 N N . TRP A 1 175 ? 12.059 -4.383 7.052 1.00 96.31 175 TRP A N 1
ATOM 1307 C CA . TRP A 1 175 ? 12.080 -5.844 6.971 1.00 96.31 175 TRP A CA 1
ATOM 1308 C C . TRP A 1 175 ? 13.424 -6.466 7.404 1.00 96.31 175 TRP A C 1
ATOM 1310 O O . TRP A 1 175 ? 14.470 -5.952 6.992 1.00 96.31 175 TRP A O 1
ATOM 1320 N N . PRO A 1 176 ? 13.424 -7.620 8.111 1.00 94.75 176 PRO A N 1
ATOM 1321 C CA . PRO A 1 176 ? 12.254 -8.308 8.668 1.00 94.75 176 PRO A CA 1
ATOM 1322 C C . PRO A 1 176 ? 11.625 -7.495 9.799 1.00 94.75 176 PRO A C 1
ATOM 1324 O O . PRO A 1 176 ? 12.338 -6.820 10.539 1.00 94.75 176 PRO A O 1
ATOM 1327 N N . LEU A 1 177 ? 10.299 -7.568 9.933 1.00 92.44 177 LEU A N 1
ATOM 1328 C CA . LEU A 1 177 ? 9.649 -6.997 11.109 1.00 92.44 177 LEU A CA 1
ATOM 1329 C C . LEU A 1 177 ? 10.176 -7.725 12.351 1.00 92.44 177 LEU A C 1
ATOM 1331 O O . LEU A 1 177 ? 10.300 -8.950 12.334 1.00 92.44 177 LEU A O 1
ATOM 1335 N N . ALA A 1 178 ? 10.536 -6.969 13.386 1.00 77.94 178 ALA A N 1
ATOM 1336 C CA . ALA A 1 178 ? 10.876 -7.555 14.676 1.00 77.94 178 ALA A CA 1
ATOM 1337 C C . ALA A 1 178 ? 9.621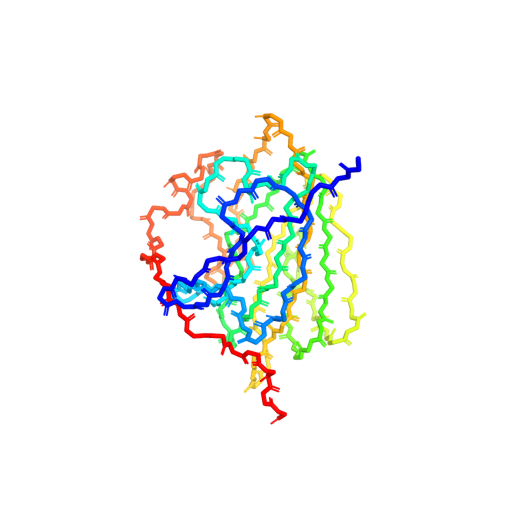 -8.194 15.294 1.00 77.94 178 ALA A C 1
ATOM 1339 O O . ALA A 1 178 ? 8.528 -7.645 15.137 1.00 77.94 178 ALA A O 1
ATOM 1340 N N . ASP A 1 179 ? 9.803 -9.336 15.961 1.00 57.34 179 ASP A N 1
ATOM 1341 C CA . ASP A 1 179 ? 8.755 -10.023 16.731 1.00 57.34 179 ASP A CA 1
ATOM 1342 C C . ASP A 1 179 ? 8.268 -9.193 17.934 1.00 57.34 179 ASP A C 1
ATOM 1344 O O . ASP A 1 179 ? 9.109 -8.509 18.572 1.00 57.34 179 ASP A O 1
#

Secondary structure (DSSP, 8-stat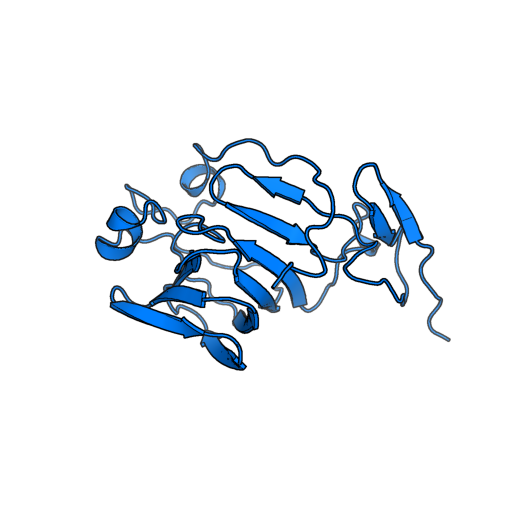e):
-PPBPPEEEETTEEEESSSSB----TTTB--EE-TTS-EEE----SSGGGS-SSEEEEEEEE-TT-BSS-SBEESS-EEEEEEESEEEEEETTEEEEEETT-EEEE-TT--EEEEEETTS-EEEEEEEE--SS--EEB---HHHHHTT-S-SS-BS-HHHHTTTPPPPEE----PSPP-

Radius of gyration: 16.26 Å; Cα contacts (8 Å, |Δi|>4): 458; chains: 1; bounding box: 40×32×43 Å

Solvent-accessible surface area (backbone atoms only — not comparable to full-atom values): 9355 Å² total; per-residue (Å²): 131,86,54,72,25,56,73,39,82,54,100,25,26,36,26,31,64,32,57,58,49,80,88,79,55,71,57,49,26,36,23,35,29,26,78,67,38,24,36,37,30,58,75,47,25,91,40,78,62,17,45,66,76,62,43,50,48,32,44,38,38,17,41,56,65,12,21,75,51,64,23,27,23,32,72,44,46,38,38,36,37,29,71,34,48,25,30,37,36,37,43,79,76,38,83,41,85,41,42,53,75,42,72,48,83,35,57,53,60,52,36,35,36,47,28,18,25,80,92,44,59,16,35,32,41,40,38,34,55,50,60,102,73,74,56,48,40,27,53,62,40,74,58,37,45,76,60,74,24,35,37,95,60,66,43,65,46,66,70,67,70,47,65,85,58,59,73,77,41,76,30,74,47,70,47,76,73,81,132

InterPro domains:
  IPR011051 RmlC-like cupin domain superfamily [SSF51182] (53-139)
  IPR013096 Cupin 2, conserved barrel [PF07883] (60-127)
  IPR014710 RmlC-like jelly roll fold [G3DSA:2.60.120.10] (27-162)

Organism: NCBI:txid2528008